Protein AF-0000000066666339 (afdb_homodimer)

Secondary structure (DSSP, 8-state):
--THHHHHHHHHHHHHHHHHHHHHHT----HHHHHHHHHHHHHHHHHHHHHT-HHHHHHHHHHHHHHHHHHHHH--S----HHHHHHHHHHHHHHHHHHHHHHHHHT-EESS-HHHHHHHHHHHHHHHHHHHHHH--HHHHHHHHHHHHHHHHTTEE--/--THHHHHHHHHHHHHHHHHHHHHHT-S--HHHHHHHHHHHHHHHHHHHHHT-HHHHHHHHHHHHHHHHHHHHH--S----HHHHHHHHHHHHHHHHHHHHHHHHHT-EESS-HHHHHHHHHHHHHHHHHHHHHH--HHHHHHHHHHHHHHHHTTEE--

Radius of gyration: 19.38 Å; Cα contacts (8 Å, |Δi|>4): 363; chains: 2; bounding box: 52×51×42 Å

Nearest PDB structures (foldseek):
  3eup-assembly1_B  TM=7.145E-01  e=1.707E+00  Cytophaga hutchinsonii ATCC 33406
  5xaz-assembly1_H  TM=3.880E-01  e=1.657E-01  Streptomyces fradiae
  3bru-assembly1_B  TM=3.811E-01  e=3.098E-01  Cereibacter sphaeroides 2.4.1
  7xy5-assembly1_A  TM=4.942E-01  e=1.285E+00  Vibrio cholerae
  2w53-assembly1_A  TM=4.527E-01  e=5.970E+00  Stenotrophomonas maltophilia

Organism: Nocardia brasiliensis (strain ATCC 700358 / HUJEG-1) (NCBI:txid1133849)

pLDDT: mean 88.47, std 13.97, range [28.5, 98.31]

Foldseek 3Di:
DDPVLVVLVVVLQVQLLVQLVVLLVPDPAAELVQLLSSLVSSVVSNVVSLVVCVVSLVVVVVVLVVQVCVVVVVDVDPDDDPVNVVVLVVQLVSQLVSSVSSCVSRVKAFQDDSSVLSSVVSVLVNVLSVVCSVPVDVVVSVVSSSVSSVVRSVRIGHD/DDPVVVVLVVVLQVQLLVQLVVLLVVDPAAELVQLLSSLVSSVVSNVVSLVVCVVVLVVVVVVLVVVVCVVVVVDVDPDDDPVNVVVLVVQLVSQLVSSVSSCVSRVKAFQDDSSVLSSVVSVLVNVLSVVCSVPVDVVVSVVSSSVSSVVRSVRIGHD

Structure (mmCIF, N/CA/C/O backbone):
data_AF-0000000066666339-model_v1
#
loop_
_entity.id
_entity.type
_entity.pdbx_description
1 polymer 'TetR family transcriptional regulator'
#
loop_
_atom_site.group_PDB
_atom_site.id
_atom_site.type_symbol
_atom_site.label_atom_id
_atom_site.label_alt_id
_atom_site.label_comp_id
_atom_site.label_asym_id
_atom_site.label_entity_id
_atom_site.label_seq_id
_atom_site.pdbx_PDB_ins_code
_atom_site.Cartn_x
_atom_site.Cartn_y
_atom_site.Cartn_z
_atom_site.occupancy
_atom_site.B_iso_or_equiv
_atom_site.auth_seq_id
_atom_site.auth_comp_id
_atom_site.auth_asym_id
_atom_site.auth_atom_id
_atom_site.pdbx_PDB_model_num
ATOM 1 N N . MET A 1 1 ? -13.93 13.5 20.344 1 29.12 1 MET A N 1
ATOM 2 C CA . MET A 1 1 ? -14.008 12.242 19.594 1 29.12 1 MET A CA 1
ATOM 3 C C . MET A 1 1 ? -14.891 12.391 18.359 1 29.12 1 MET A C 1
ATOM 5 O O . MET A 1 1 ? -16.109 12.523 18.484 1 29.12 1 MET A O 1
ATOM 9 N N . SER A 1 2 ? -14.516 13.062 17.234 1 35.06 2 SER A N 1
ATOM 10 C CA . SER A 1 2 ? -15.258 13.82 16.234 1 35.06 2 SER A CA 1
ATOM 11 C C . SER A 1 2 ? -16.281 12.945 15.531 1 35.06 2 SER A C 1
ATOM 13 O O . SER A 1 2 ? -15.953 11.875 15.016 1 35.06 2 SER A O 1
ATOM 15 N N . VAL A 1 3 ? -17.562 13.109 15.68 1 40.91 3 VAL A N 1
ATOM 16 C CA . VAL A 1 3 ? -18.875 12.586 15.297 1 40.91 3 VAL A CA 1
ATOM 17 C C . VAL A 1 3 ? -18.875 12.242 13.812 1 40.91 3 VAL A C 1
ATOM 19 O O . VAL A 1 3 ? -19.484 11.25 13.406 1 40.91 3 VAL A O 1
ATOM 22 N N . ARG A 1 4 ? -18.375 13.078 12.977 1 37.62 4 ARG A N 1
ATOM 23 C CA . ARG A 1 4 ? -18.562 13.039 11.523 1 37.62 4 ARG A CA 1
ATOM 24 C C . ARG A 1 4 ? -17.734 11.922 10.898 1 37.62 4 ARG A C 1
ATOM 26 O O . ARG A 1 4 ? -18.062 11.438 9.812 1 37.62 4 ARG A O 1
ATOM 33 N N . GLY A 1 5 ? -16.531 11.562 11.336 1 41.56 5 GLY A N 1
ATOM 34 C CA . GLY A 1 5 ? -15.727 10.406 10.961 1 41.56 5 GLY A CA 1
ATOM 35 C C . GLY A 1 5 ? -16.453 9.086 11.18 1 41.56 5 GLY A C 1
ATOM 36 O O . GLY A 1 5 ? -16.172 8.109 10.484 1 41.56 5 GLY A O 1
ATOM 37 N N . ASP A 1 6 ? -17.234 9.07 12.227 1 43.62 6 ASP A N 1
ATOM 38 C CA . ASP A 1 6 ? -17.984 7.918 12.695 1 43.62 6 ASP A CA 1
ATOM 39 C C . ASP A 1 6 ? -19.062 7.516 11.688 1 43.62 6 ASP A C 1
ATOM 41 O O . ASP A 1 6 ? -19.281 6.324 11.445 1 43.62 6 ASP A O 1
ATOM 45 N N . ILE A 1 7 ? -19.766 8.5 11.242 1 41.91 7 ILE A N 1
ATOM 46 C CA . ILE A 1 7 ? -20.922 8.219 10.391 1 41.91 7 ILE A CA 1
ATOM 47 C C . ILE A 1 7 ? -20.453 7.594 9.078 1 41.91 7 ILE A C 1
ATOM 49 O O . ILE A 1 7 ? -21.047 6.625 8.594 1 41.91 7 ILE A O 1
ATOM 53 N N . ALA A 1 8 ? -19.531 8.258 8.453 1 45.38 8 ALA A N 1
ATOM 54 C CA . ALA A 1 8 ? -19.047 7.742 7.172 1 45.38 8 ALA A CA 1
ATOM 55 C C . ALA A 1 8 ? -18.5 6.328 7.32 1 45.38 8 ALA A C 1
ATOM 57 O O . ALA A 1 8 ? -18.688 5.484 6.438 1 45.38 8 ALA A O 1
ATOM 58 N N . GLU A 1 9 ? -17.844 6.121 8.508 1 55.38 9 GLU A N 1
ATOM 59 C CA . GLU A 1 9 ? -17.375 4.77 8.812 1 55.38 9 GLU A CA 1
ATOM 60 C C . GLU A 1 9 ? -18.547 3.803 8.945 1 55.38 9 GLU A C 1
ATOM 62 O O . GLU A 1 9 ? -18.438 2.633 8.57 1 55.38 9 GLU A O 1
ATOM 67 N N . VAL A 1 10 ? -19.688 4.289 9.539 1 51.34 10 VAL A N 1
ATOM 68 C CA . VAL A 1 10 ? -20.875 3.488 9.773 1 51.34 10 VAL A CA 1
ATOM 69 C C . VAL A 1 10 ? -21.469 3.031 8.445 1 51.34 10 VAL A C 1
ATOM 71 O O . VAL A 1 10 ? -21.969 1.907 8.328 1 51.34 10 VAL A O 1
ATOM 74 N N . ARG A 1 11 ? -21.266 3.881 7.371 1 58.72 11 ARG A N 1
ATOM 75 C CA . ARG A 1 11 ? -21.938 3.539 6.125 1 58.72 11 ARG A CA 1
ATOM 76 C C . ARG A 1 11 ? -21.031 2.742 5.203 1 58.72 11 ARG A C 1
ATOM 78 O O . ARG A 1 11 ? -21.484 2.15 4.227 1 58.72 11 ARG A O 1
ATOM 85 N N . LEU A 1 12 ? -19.719 2.672 5.551 1 72.94 12 LEU A N 1
ATOM 86 C CA . LEU A 1 12 ? -18.812 1.972 4.652 1 72.94 12 LEU A CA 1
ATOM 87 C C . LEU A 1 12 ? -18.953 0.461 4.809 1 72.94 12 LEU A C 1
ATOM 89 O O . LEU A 1 12 ? -19.062 -0.26 3.814 1 72.94 12 LEU A O 1
ATOM 93 N N . ARG A 1 13 ? -19.312 0.168 6.031 1 82.5 13 ARG A N 1
ATOM 94 C CA . ARG A 1 13 ? -19.312 -1.267 6.297 1 82.5 13 ARG A CA 1
ATOM 95 C C . ARG A 1 13 ? -20.562 -1.929 5.727 1 82.5 13 ARG A C 1
ATOM 97 O O . ARG A 1 13 ? -20.469 -2.92 5.004 1 82.5 13 ARG A O 1
ATOM 104 N N . PRO A 1 14 ? -21.672 -1.295 5.918 1 87.06 14 PRO A N 1
ATOM 105 C CA . PRO A 1 14 ? -22.875 -1.949 5.387 1 87.06 14 PRO A CA 1
ATOM 106 C C . PRO A 1 14 ? -22.875 -2.037 3.863 1 87.06 14 PRO A C 1
ATOM 108 O O . PRO A 1 14 ? -23.281 -3.057 3.301 1 87.06 14 PRO A O 1
ATOM 111 N N . THR A 1 15 ? -22.453 -1.013 3.203 1 90.5 15 THR A N 1
ATOM 112 C CA . THR A 1 15 ? -22.438 -0.979 1.745 1 90.5 15 THR A CA 1
ATOM 113 C C . THR A 1 15 ? -21.484 -2.037 1.193 1 90.5 15 THR A C 1
ATOM 115 O O . THR A 1 15 ? -21.812 -2.738 0.235 1 90.5 15 THR A O 1
ATOM 118 N N . ILE A 1 16 ? -20.406 -2.209 1.812 1 93.62 16 ILE A N 1
ATOM 119 C CA . ILE A 1 16 ? -19.406 -3.174 1.366 1 93.62 16 ILE A CA 1
ATOM 120 C C . ILE A 1 16 ? -19.922 -4.594 1.603 1 93.62 16 ILE A C 1
ATOM 122 O O . ILE A 1 16 ? -19.812 -5.453 0.726 1 93.62 16 ILE A O 1
ATOM 126 N N . CYS A 1 17 ? -20.484 -4.828 2.748 1 94.19 17 CYS A N 1
ATOM 127 C CA . CYS A 1 17 ? -21.031 -6.145 3.074 1 94.19 17 CYS A CA 1
ATOM 128 C C . CYS A 1 17 ? -22.141 -6.527 2.113 1 94.19 17 CYS A C 1
ATOM 130 O O . CYS A 1 17 ? -22.203 -7.672 1.65 1 94.19 17 CYS A O 1
ATOM 132 N N . GLU A 1 18 ? -22.984 -5.562 1.864 1 95.62 18 GLU A N 1
ATOM 133 C CA . GLU A 1 18 ? -24.078 -5.816 0.932 1 95.62 18 GLU A CA 1
ATOM 134 C C . GLU A 1 18 ? -23.547 -6.18 -0.453 1 95.62 18 GLU A C 1
ATOM 136 O O . GLU A 1 18 ? -24.078 -7.07 -1.116 1 95.62 18 GLU A O 1
ATOM 141 N N . ALA A 1 19 ? -22.531 -5.461 -0.888 1 96.38 19 ALA A N 1
ATOM 142 C CA . ALA A 1 19 ? -21.938 -5.742 -2.191 1 96.38 19 ALA A CA 1
ATOM 143 C C . ALA A 1 19 ? -21.359 -7.156 -2.24 1 96.38 19 ALA A C 1
ATOM 145 O O . ALA A 1 19 ? -21.516 -7.859 -3.242 1 96.38 19 ALA A O 1
ATOM 146 N N . VAL A 1 20 ? -20.766 -7.547 -1.18 1 96.94 20 VAL A N 1
ATOM 147 C CA . VAL A 1 20 ? -20.172 -8.875 -1.109 1 96.94 20 VAL A CA 1
ATOM 148 C C . VAL A 1 20 ? -21.281 -9.938 -1.126 1 96.94 20 VAL A C 1
ATOM 150 O O . VAL A 1 20 ? -21.172 -10.93 -1.85 1 96.94 20 VAL A O 1
ATOM 153 N N . GLU A 1 21 ? -22.328 -9.719 -0.36 1 97.62 21 GLU A N 1
ATOM 154 C CA . GLU A 1 21 ? -23.438 -10.672 -0.289 1 97.62 21 GLU A CA 1
ATOM 155 C C . GLU A 1 21 ? -24.125 -10.82 -1.641 1 97.62 21 GLU A C 1
ATOM 157 O O . GLU A 1 21 ? -24.469 -11.93 -2.059 1 97.62 21 GLU A O 1
ATOM 162 N N . LYS A 1 22 ? -24.328 -9.703 -2.266 1 97.62 22 LYS A N 1
ATOM 163 C CA . LYS A 1 22 ? -24.938 -9.734 -3.592 1 97.62 22 LYS A CA 1
ATOM 164 C C . LYS A 1 22 ? -24.078 -10.508 -4.578 1 97.62 22 LYS A C 1
ATOM 166 O O . LYS A 1 22 ? -24.578 -11.312 -5.363 1 97.62 22 LYS A O 1
ATOM 171 N N . ALA A 1 23 ? -22.75 -10.219 -4.566 1 97.56 23 ALA A N 1
ATOM 172 C CA . ALA A 1 23 ? -21.828 -10.945 -5.438 1 97.56 23 ALA A CA 1
ATOM 173 C C . ALA A 1 23 ? -21.828 -12.438 -5.109 1 97.56 23 ALA A C 1
ATOM 175 O O . ALA A 1 23 ? -21.812 -13.281 -6.008 1 97.56 23 ALA A O 1
ATOM 176 N N . ALA A 1 24 ? -21.844 -12.711 -3.865 1 97.44 24 ALA A N 1
ATOM 177 C CA . ALA A 1 24 ? -21.828 -14.102 -3.424 1 97.44 24 ALA A CA 1
ATOM 178 C C . ALA A 1 24 ? -23.047 -14.859 -3.941 1 97.44 24 ALA A C 1
ATOM 180 O O . ALA A 1 24 ? -22.953 -16.016 -4.34 1 97.44 24 ALA A O 1
ATOM 181 N N . ALA A 1 25 ? -24.156 -14.219 -3.898 1 97 25 ALA A N 1
ATOM 182 C CA . ALA A 1 25 ? -25.422 -14.828 -4.312 1 97 25 ALA A CA 1
ATOM 183 C C . ALA A 1 25 ? -25.391 -15.188 -5.797 1 97 25 ALA A C 1
ATOM 185 O O . ALA A 1 25 ? -26.125 -16.062 -6.242 1 97 25 ALA A O 1
ATOM 186 N N . SER A 1 26 ? -24.531 -14.492 -6.484 1 96.12 26 SER A N 1
ATOM 187 C CA . SER A 1 26 ? -24.516 -14.688 -7.93 1 96.12 26 SER A CA 1
ATOM 188 C C . SER A 1 26 ? -23.406 -15.664 -8.336 1 96.12 26 SER A C 1
ATOM 190 O O . SER A 1 26 ? -23.281 -16.016 -9.508 1 96.12 26 SER A O 1
ATOM 192 N N . LEU A 1 27 ? -22.672 -16.141 -7.398 1 95.75 27 LEU A N 1
ATOM 193 C CA . LEU A 1 27 ? -21.547 -17 -7.715 1 95.75 27 LEU A CA 1
ATOM 194 C C . LEU A 1 27 ? -22.016 -18.422 -8 1 95.75 27 LEU A C 1
ATOM 196 O O . LEU A 1 27 ? -22.906 -18.938 -7.332 1 95.75 27 LEU A O 1
ATOM 200 N N . ASP A 1 28 ? -21.422 -19.016 -8.953 1 95.69 28 ASP A N 1
ATOM 201 C CA . ASP A 1 28 ? -21.703 -20.422 -9.281 1 95.69 28 ASP A CA 1
ATOM 202 C C . ASP A 1 28 ? -20.5 -21.297 -8.984 1 95.69 28 ASP A C 1
ATOM 204 O O . ASP A 1 28 ? -20.422 -22.438 -9.469 1 95.69 28 ASP A O 1
ATOM 208 N N . HIS A 1 29 ? -19.453 -20.75 -8.438 1 95.62 29 HIS A N 1
ATOM 209 C CA . HIS A 1 29 ? -18.25 -21.469 -8.07 1 95.62 29 HIS A CA 1
ATOM 210 C C . HIS A 1 29 ? -17.75 -21.031 -6.695 1 95.62 29 HIS A C 1
ATOM 212 O O . HIS A 1 29 ? -18.234 -20.047 -6.141 1 95.62 29 HIS A O 1
ATOM 218 N N . SER A 1 30 ? -16.859 -21.844 -6.164 1 96.06 30 SER A N 1
ATOM 219 C CA . SER A 1 30 ? -16.266 -21.562 -4.867 1 96.06 30 SER A CA 1
ATOM 220 C C . SER A 1 30 ? -14.742 -21.484 -4.977 1 96.06 30 SER A C 1
ATOM 222 O O . SER A 1 30 ? -14.195 -21.391 -6.078 1 96.06 30 SER A O 1
ATOM 224 N N . GLY A 1 31 ? -14.125 -21.297 -3.791 1 97.44 31 GLY A N 1
ATOM 225 C CA . GLY A 1 31 ? -12.672 -21.328 -3.75 1 97.44 31 GLY A CA 1
ATOM 226 C C . GLY A 1 31 ? -12.031 -19.984 -4.035 1 97.44 31 GLY A C 1
ATOM 227 O O . GLY A 1 31 ? -12.633 -18.938 -3.793 1 97.44 31 GLY A O 1
ATOM 228 N N . VAL A 1 32 ? -10.859 -20.047 -4.516 1 97.25 32 VAL A N 1
ATOM 229 C CA . VAL A 1 32 ? -10.047 -18.844 -4.691 1 97.25 32 VAL A CA 1
ATOM 230 C C . VAL A 1 32 ? -10.633 -17.969 -5.801 1 97.25 32 VAL A C 1
ATOM 232 O O . VAL A 1 32 ? -10.594 -16.75 -5.723 1 97.25 32 VAL A O 1
ATOM 235 N N . ARG A 1 33 ? -11.141 -18.609 -6.82 1 96.69 33 ARG A N 1
ATOM 236 C CA . ARG A 1 33 ? -11.781 -17.828 -7.883 1 96.69 33 ARG A CA 1
ATOM 237 C C . ARG A 1 33 ? -12.953 -17.016 -7.34 1 96.69 33 ARG A C 1
ATOM 239 O O . ARG A 1 33 ? -13.102 -15.836 -7.672 1 96.69 33 ARG A O 1
ATOM 246 N N . ALA A 1 34 ? -13.758 -17.609 -6.535 1 97.94 34 ALA A N 1
ATOM 247 C CA . ALA A 1 34 ? -14.867 -16.906 -5.895 1 97.94 34 ALA A CA 1
ATOM 248 C C . ALA A 1 34 ? -14.359 -15.82 -4.953 1 97.94 34 ALA A C 1
ATOM 250 O O . ALA A 1 34 ? -14.938 -14.734 -4.887 1 97.94 34 ALA A O 1
ATOM 251 N N . LEU A 1 35 ? -13.32 -16.141 -4.25 1 98.06 35 LEU A N 1
ATOM 252 C CA . LEU A 1 35 ? -12.727 -15.172 -3.338 1 98.06 35 LEU A CA 1
ATOM 253 C C . LEU A 1 35 ? -12.328 -13.898 -4.078 1 98.06 35 LEU A C 1
ATOM 255 O O . LEU A 1 35 ? -12.609 -12.797 -3.607 1 98.06 35 LEU A O 1
ATOM 259 N N . ARG A 1 36 ? -11.734 -14.031 -5.238 1 97.25 36 ARG A N 1
ATOM 260 C CA . ARG A 1 36 ? -11.32 -12.883 -6.043 1 97.25 36 ARG A CA 1
ATOM 261 C C . ARG A 1 36 ? -12.508 -12.016 -6.418 1 97.25 36 ARG A C 1
ATOM 263 O O . ARG A 1 36 ? -12.43 -10.789 -6.359 1 97.25 36 ARG A O 1
ATOM 270 N N . VAL A 1 37 ? -13.539 -12.664 -6.785 1 97.69 37 VAL A N 1
ATOM 271 C CA . VAL A 1 37 ? -14.75 -11.953 -7.184 1 97.69 37 VAL A CA 1
ATOM 272 C C . VAL A 1 37 ? -15.305 -11.172 -5.996 1 97.69 37 VAL A C 1
ATOM 274 O O . VAL A 1 37 ? -15.672 -10 -6.129 1 97.69 37 VAL A O 1
ATOM 277 N N . LEU A 1 38 ? -15.312 -11.773 -4.863 1 98.31 38 LEU A N 1
ATOM 278 C CA . LEU A 1 38 ? -15.867 -11.148 -3.67 1 98.31 38 LEU A CA 1
ATOM 279 C C . LEU A 1 38 ? -14.984 -10 -3.199 1 98.31 38 LEU A C 1
ATOM 281 O O . LEU A 1 38 ? -15.484 -8.938 -2.816 1 98.31 38 LEU A O 1
ATOM 285 N N . LEU A 1 39 ? -13.703 -10.211 -3.213 1 98.12 39 LEU A N 1
ATOM 286 C CA . LEU A 1 39 ? -12.773 -9.133 -2.875 1 98.12 39 LEU A CA 1
ATOM 287 C C . LEU A 1 39 ? -12.969 -7.941 -3.805 1 98.12 39 LEU A C 1
ATOM 289 O O . LEU A 1 39 ? -13.023 -6.797 -3.348 1 98.12 39 LEU A O 1
ATOM 293 N N . HIS A 1 40 ? -13.117 -8.203 -5.066 1 96.88 40 HIS A N 1
ATOM 294 C CA . HIS A 1 40 ? -13.328 -7.148 -6.055 1 96.88 40 HIS A CA 1
ATOM 295 C C . HIS A 1 40 ? -14.633 -6.406 -5.793 1 96.88 40 HIS A C 1
ATOM 297 O O . HIS A 1 40 ? -14.688 -5.18 -5.902 1 96.88 40 HIS A O 1
ATOM 303 N N . ALA A 1 41 ? -15.625 -7.129 -5.453 1 97.25 41 ALA A N 1
ATOM 304 C CA . ALA A 1 41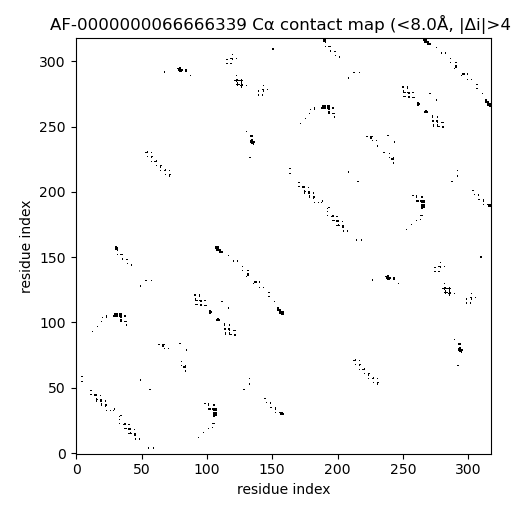 ? -16.922 -6.52 -5.16 1 97.25 41 ALA A CA 1
ATOM 305 C C . ALA A 1 41 ? -16.812 -5.547 -3.986 1 97.25 41 ALA A C 1
ATOM 307 O O . ALA A 1 41 ? -17.344 -4.441 -4.039 1 97.25 41 ALA A O 1
ATOM 308 N N . GLY A 1 42 ? -16.125 -5.996 -2.932 1 96.75 42 GLY A N 1
ATOM 309 C CA . GLY A 1 42 ? -15.945 -5.133 -1.777 1 96.75 42 GLY A CA 1
ATOM 310 C C . GLY A 1 42 ? -15.148 -3.879 -2.092 1 96.75 42 GLY A C 1
ATOM 311 O O . GLY A 1 42 ? -15.555 -2.771 -1.737 1 96.75 42 GLY A O 1
ATOM 312 N N . VAL A 1 43 ? -14.047 -4.035 -2.777 1 94.88 43 VAL A N 1
ATOM 313 C CA . VAL A 1 43 ? -13.172 -2.918 -3.127 1 94.88 43 VAL A CA 1
ATOM 314 C C . VAL A 1 43 ? -13.906 -1.959 -4.059 1 94.88 43 VAL A C 1
ATOM 316 O O . VAL A 1 43 ? -13.789 -0.739 -3.926 1 94.88 43 VAL A O 1
ATOM 319 N N . SER A 1 44 ? -14.719 -2.477 -4.969 1 94.12 44 SER A N 1
ATOM 320 C CA . SER A 1 44 ? -15.484 -1.677 -5.918 1 94.12 44 SER A CA 1
ATOM 321 C C . SER A 1 44 ? -16.578 -0.877 -5.215 1 94.12 44 SER A C 1
ATOM 323 O O . SER A 1 44 ? -16.938 0.219 -5.656 1 94.12 44 SER A O 1
ATOM 325 N N . ALA A 1 45 ? -17.078 -1.426 -4.211 1 94.69 45 ALA A N 1
ATOM 326 C CA . ALA A 1 45 ? -18.094 -0.719 -3.426 1 94.69 45 ALA A CA 1
ATOM 327 C C . ALA A 1 45 ? -17.453 0.334 -2.525 1 94.69 45 ALA A C 1
ATOM 329 O O . ALA A 1 45 ? -18.062 1.365 -2.234 1 94.69 45 ALA A O 1
ATOM 330 N N . TYR A 1 46 ? -16.234 0.091 -2.113 1 93.06 46 TYR A N 1
ATOM 331 C CA . TYR A 1 46 ? -15.5 0.941 -1.177 1 93.06 46 TYR A CA 1
ATOM 332 C C . TYR A 1 46 ? -15.047 2.23 -1.851 1 93.06 46 TYR A C 1
ATOM 334 O O . TYR A 1 46 ? -15.156 3.312 -1.271 1 93.06 46 TYR A O 1
ATOM 342 N N . TRP A 1 47 ? -14.664 2.174 -3.078 1 91.62 47 TRP A N 1
ATOM 343 C CA . TRP A 1 47 ? -13.945 3.279 -3.699 1 91.62 47 TRP A CA 1
ATOM 344 C C . TRP A 1 47 ? -14.883 4.461 -3.957 1 91.62 47 TRP A C 1
ATOM 346 O O . TRP A 1 47 ? -14.523 5.609 -3.695 1 91.62 47 TRP A O 1
ATOM 356 N N . PRO A 1 48 ? -16.125 4.227 -4.434 1 91.62 48 PRO A N 1
ATOM 357 C CA . PRO A 1 48 ? -17.031 5.371 -4.605 1 91.62 48 PRO A CA 1
ATOM 358 C C . PRO A 1 48 ? -17.297 6.113 -3.301 1 91.62 48 PRO A C 1
ATOM 360 O O . PRO A 1 48 ? -17.516 7.328 -3.311 1 91.62 48 PRO A O 1
ATOM 363 N N . LEU A 1 49 ? -17.203 5.383 -2.242 1 90.06 49 LEU A N 1
ATOM 364 C CA . LEU A 1 49 ? -17.422 6.008 -0.941 1 90.06 49 LEU A CA 1
ATOM 365 C C . LEU A 1 49 ? -16.266 6.926 -0.576 1 90.06 49 LEU A C 1
ATOM 367 O O . LEU A 1 49 ? -16.469 7.996 -0.003 1 90.06 49 LEU A O 1
ATOM 371 N N . VAL A 1 50 ? -15.094 6.516 -0.895 1 88.94 50 VAL A N 1
ATOM 372 C CA . VAL A 1 50 ? -13.906 7.328 -0.663 1 88.94 50 VAL A CA 1
ATOM 373 C C . VAL A 1 50 ? -13.953 8.57 -1.555 1 88.94 50 VAL A C 1
ATOM 375 O O . VAL A 1 50 ? -13.711 9.688 -1.088 1 88.94 50 VAL A O 1
ATOM 378 N N . LYS A 1 51 ? -14.328 8.391 -2.799 1 89.06 51 LYS A N 1
ATOM 379 C CA . LYS A 1 51 ? -14.328 9.469 -3.783 1 89.06 51 LYS A CA 1
ATOM 380 C C . LYS A 1 51 ? -15.406 10.5 -3.475 1 89.06 51 LYS A C 1
ATOM 382 O O . LYS A 1 51 ? -15.266 11.672 -3.807 1 89.06 51 LYS A O 1
ATOM 387 N N . ALA A 1 52 ? -16.406 10.062 -2.768 1 88.56 52 ALA A N 1
ATOM 388 C CA . ALA A 1 52 ? -17.562 10.922 -2.504 1 88.56 52 ALA A CA 1
ATOM 389 C C . ALA A 1 52 ? -17.266 11.906 -1.376 1 88.56 52 ALA A C 1
ATOM 391 O O . ALA A 1 52 ? -17.984 12.891 -1.195 1 88.56 52 ALA A O 1
ATOM 392 N N . ALA A 1 53 ? -16.188 11.664 -0.624 1 88.62 53 ALA A N 1
ATOM 393 C CA . ALA A 1 53 ? -15.898 12.531 0.52 1 88.62 53 ALA A CA 1
ATOM 394 C C . ALA A 1 53 ? -14.406 12.805 0.646 1 88.62 53 ALA A C 1
ATOM 396 O O . ALA A 1 53 ? -13.805 12.523 1.684 1 88.62 53 ALA A O 1
ATOM 397 N N . PRO A 1 54 ? -13.883 13.453 -0.381 1 89.44 54 PRO A N 1
ATOM 398 C CA . PRO A 1 54 ? -12.438 13.703 -0.352 1 89.44 54 PRO A CA 1
ATOM 399 C C . PRO A 1 54 ? -12.016 14.602 0.809 1 89.44 54 PRO A C 1
ATOM 401 O O . PRO A 1 54 ? -10.977 14.375 1.432 1 89.44 54 PRO A O 1
ATOM 404 N N . CYS A 1 55 ? -12.82 15.578 1.188 1 88.31 55 CYS A N 1
ATOM 405 C CA . CYS A 1 55 ? -12.484 16.484 2.275 1 88.31 55 CYS A CA 1
ATOM 406 C C . CYS A 1 55 ? -12.422 15.75 3.607 1 88.31 55 CYS A C 1
ATOM 408 O O . CYS A 1 55 ? -11.562 16.047 4.441 1 88.31 55 CYS A O 1
ATOM 410 N N . LYS A 1 56 ? -13.32 14.859 3.729 1 89.69 56 LYS A N 1
ATOM 411 C CA . LYS A 1 56 ? -13.312 14.039 4.938 1 89.69 56 LYS A CA 1
ATOM 412 C C . LYS A 1 56 ? -12.023 13.227 5.039 1 89.69 56 LYS A C 1
ATOM 414 O O . LYS A 1 56 ? -11.445 13.102 6.121 1 89.69 56 LYS A O 1
ATOM 419 N N . GLN A 1 57 ? -11.617 12.688 3.914 1 92.19 57 GLN A N 1
ATOM 420 C CA . GLN A 1 57 ? -10.383 11.914 3.898 1 92.19 57 GLN A CA 1
ATOM 421 C C . GLN A 1 57 ? -9.18 12.789 4.242 1 92.19 57 GLN A C 1
ATOM 423 O O . GLN A 1 57 ? -8.328 12.398 5.043 1 92.19 57 GLN A O 1
ATOM 428 N N . VAL A 1 58 ? -9.133 13.945 3.701 1 92.69 58 VAL A N 1
ATOM 429 C CA . VAL A 1 58 ? -8.031 14.867 3.963 1 92.69 58 VAL A CA 1
ATOM 430 C C . VAL A 1 58 ? -7.98 15.203 5.453 1 92.69 58 VAL A C 1
ATOM 432 O O . VAL A 1 58 ? -6.91 15.195 6.059 1 92.69 58 VAL A O 1
ATOM 435 N N . ARG A 1 59 ? -9.133 15.453 6.02 1 92.31 59 ARG A N 1
ATOM 436 C CA . ARG A 1 59 ? -9.203 15.781 7.438 1 92.31 59 ARG A CA 1
ATOM 437 C C . ARG A 1 59 ? -8.719 14.609 8.297 1 92.31 59 ARG A C 1
ATOM 439 O O . ARG A 1 59 ? -8.062 14.812 9.32 1 92.31 59 ARG A O 1
ATOM 446 N N . ALA A 1 60 ? -9.016 13.438 7.84 1 91.56 60 ALA A N 1
ATOM 447 C CA . ALA A 1 60 ? -8.57 12.25 8.562 1 91.56 60 ALA A CA 1
ATOM 448 C C . ALA A 1 60 ? -7.051 12.125 8.539 1 91.56 60 ALA A C 1
ATOM 450 O O . ALA A 1 60 ? -6.426 11.836 9.562 1 91.56 60 ALA A O 1
ATOM 451 N N . TYR A 1 61 ? -6.473 12.375 7.383 1 93.38 61 TYR A N 1
ATOM 452 C CA . TYR A 1 61 ? -5.016 12.344 7.285 1 93.38 61 TYR A CA 1
ATOM 453 C C . TYR A 1 61 ? -4.395 13.477 8.094 1 93.38 61 TYR A C 1
ATOM 455 O O . TYR A 1 61 ? -3.35 13.305 8.727 1 93.38 61 TYR A O 1
ATOM 463 N N . GLU A 1 62 ? -5.039 14.602 8.055 1 93.56 62 GLU A N 1
ATOM 464 C CA . GLU A 1 62 ? -4.547 15.75 8.812 1 93.56 62 GLU A CA 1
ATOM 465 C C . GLU A 1 62 ? -4.512 15.445 10.312 1 93.56 62 GLU A C 1
ATOM 467 O O . GLU A 1 62 ? -3.51 15.711 10.977 1 93.56 62 GLU A O 1
ATOM 472 N N . ALA A 1 63 ? -5.594 14.898 10.766 1 91.62 63 ALA A N 1
ATOM 473 C CA . ALA A 1 63 ? -5.66 14.531 12.18 1 91.62 63 ALA A CA 1
ATOM 474 C C . ALA A 1 63 ? -4.582 13.508 12.531 1 91.62 63 ALA A C 1
ATOM 476 O O . ALA A 1 63 ? -3.93 13.617 13.57 1 91.62 63 ALA A O 1
ATOM 477 N N . THR A 1 64 ? -4.391 12.531 11.664 1 90.31 64 THR A N 1
ATOM 478 C CA . THR A 1 64 ? -3.379 11.5 11.883 1 90.31 64 THR A CA 1
ATOM 479 C C . THR A 1 64 ? -1.981 12.109 11.914 1 90.31 64 THR A C 1
ATOM 481 O O . THR A 1 64 ? -1.214 11.867 12.844 1 90.31 64 THR A O 1
ATOM 484 N N . VAL A 1 65 ? -1.678 12.945 10.977 1 93.06 65 VAL A N 1
ATOM 485 C CA . VAL A 1 65 ? -0.346 13.531 10.852 1 93.06 65 VAL A CA 1
ATOM 486 C C . VAL A 1 65 ? -0.09 14.484 12.016 1 93.06 65 VAL A C 1
ATOM 488 O O . VAL A 1 65 ? 1.033 14.57 12.523 1 93.06 65 VAL A O 1
ATOM 491 N N . GLN A 1 66 ? -1.112 15.219 12.422 1 91.81 66 GLN A N 1
ATOM 492 C CA . GLN A 1 66 ? -0.972 16.094 13.586 1 91.81 66 GLN A CA 1
ATOM 493 C C . GLN A 1 66 ? -0.609 15.289 14.836 1 91.81 66 GLN A C 1
ATOM 495 O O . GLN A 1 66 ? 0.257 15.703 15.609 1 91.81 66 GLN A O 1
ATOM 500 N N . THR A 1 67 ? -1.301 14.227 15.008 1 89.19 67 THR A N 1
ATOM 501 C CA . THR A 1 67 ? -1.005 13.352 16.125 1 89.19 67 THR A CA 1
ATOM 502 C C . THR A 1 67 ? 0.431 12.836 16.062 1 89.19 67 THR A C 1
ATOM 504 O O . THR A 1 67 ? 1.145 12.828 17.062 1 89.19 67 THR A O 1
ATOM 507 N N . LEU A 1 68 ? 0.897 12.484 14.898 1 88.94 68 LEU A N 1
ATOM 508 C CA . LEU A 1 68 ? 2.252 11.984 14.695 1 88.94 68 LEU A CA 1
ATOM 509 C C . LEU A 1 68 ? 3.283 13.07 14.969 1 88.94 68 LEU A C 1
ATOM 511 O O . LEU A 1 68 ? 4.324 12.805 15.57 1 88.94 68 LEU A O 1
ATOM 515 N N . ARG A 1 69 ? 2.938 14.234 14.477 1 89.44 69 ARG A N 1
ATOM 516 C CA . ARG A 1 69 ? 3.848 15.359 14.672 1 89.44 69 ARG A CA 1
ATOM 517 C C . ARG A 1 69 ? 4.047 15.648 16.156 1 89.44 69 ARG A C 1
ATOM 519 O O . ARG A 1 69 ? 5.176 15.852 16.609 1 89.44 69 ARG A O 1
ATOM 526 N N . GLU A 1 70 ? 3.045 15.703 16.844 1 87.38 70 GLU A N 1
ATOM 527 C CA . GLU A 1 70 ? 3.111 15.969 18.281 1 87.38 70 GLU A CA 1
ATOM 528 C C . GLU A 1 70 ? 3.932 14.906 19 1 87.38 70 GLU A C 1
ATOM 530 O O . GLU A 1 70 ? 4.68 15.211 19.938 1 87.38 70 GLU A O 1
ATOM 535 N N . ARG A 1 71 ? 3.842 13.773 18.594 1 84.12 71 ARG A N 1
ATOM 536 C CA . ARG A 1 71 ? 4.535 12.664 19.234 1 84.12 71 ARG A CA 1
ATOM 537 C C . ARG A 1 71 ? 6.023 12.68 18.891 1 84.12 71 ARG A C 1
ATOM 539 O O . ARG A 1 71 ? 6.871 12.578 19.781 1 84.12 71 ARG A O 1
ATOM 546 N N . TRP A 1 72 ? 6.316 12.805 17.672 1 85.75 72 TRP A N 1
ATOM 547 C CA . TRP A 1 72 ? 7.695 12.664 17.219 1 85.75 72 TRP A CA 1
ATOM 548 C C . TRP A 1 72 ? 8.5 13.93 17.5 1 85.75 72 TRP A C 1
ATOM 550 O O . TRP A 1 72 ? 9.734 13.898 17.5 1 85.75 72 TRP A O 1
ATOM 560 N N . ASP A 1 73 ? 7.828 15 17.656 1 80.69 73 ASP A N 1
ATOM 561 C CA . ASP A 1 73 ? 8.508 16.219 18.094 1 80.69 73 ASP A CA 1
ATOM 562 C C . ASP A 1 73 ? 8.992 16.078 19.547 1 80.69 73 ASP A C 1
ATOM 564 O O . ASP A 1 73 ? 9.984 16.703 19.922 1 80.69 73 ASP A O 1
ATOM 568 N N . THR A 1 74 ? 8.305 15.359 20.281 1 75.12 74 THR A N 1
ATOM 569 C CA . THR A 1 74 ? 8.586 15.297 21.719 1 75.12 74 THR A CA 1
ATOM 570 C C . THR A 1 74 ? 9.383 14.039 22.062 1 75.12 74 THR A C 1
ATOM 572 O O . THR A 1 74 ? 9.891 13.906 23.172 1 75.12 74 THR A O 1
ATOM 575 N N . GLN A 1 75 ? 9.328 13.117 21.188 1 69.81 75 GLN A N 1
ATOM 576 C CA . GLN A 1 75 ? 9.977 11.859 21.531 1 69.81 75 GLN A CA 1
ATOM 577 C C . GLN A 1 75 ? 10.898 11.391 20.406 1 69.81 75 GLN A C 1
ATOM 579 O O . GLN A 1 75 ? 10.609 11.609 19.234 1 69.81 75 GLN A O 1
ATOM 584 N N . THR A 1 76 ? 12.023 10.977 20.828 1 65.75 76 THR A N 1
ATOM 585 C CA . THR A 1 76 ? 12.977 10.492 19.828 1 65.75 76 THR A CA 1
ATOM 586 C C . THR A 1 76 ? 1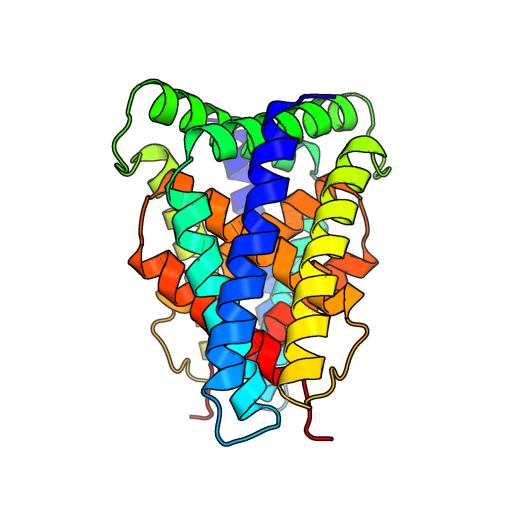2.898 8.969 19.703 1 65.75 76 THR A C 1
ATOM 588 O O . THR A 1 76 ? 13.234 8.406 18.656 1 65.75 76 THR A O 1
ATOM 591 N N . ASP A 1 77 ? 12.203 8.445 20.672 1 75.88 77 ASP A N 1
ATOM 592 C CA . ASP A 1 77 ? 12.18 6.984 20.672 1 75.88 77 ASP A CA 1
ATOM 593 C C . ASP A 1 77 ? 10.992 6.457 19.859 1 75.88 77 ASP A C 1
ATOM 595 O O . ASP A 1 77 ? 9.977 7.137 19.734 1 75.88 77 ASP A O 1
ATOM 599 N N . CYS A 1 78 ? 11.266 5.391 19.188 1 75.12 78 CYS A N 1
ATOM 600 C CA . CYS A 1 78 ? 10.203 4.734 18.438 1 75.12 78 CYS A CA 1
ATOM 601 C C . CYS A 1 78 ? 9.203 4.062 19.375 1 75.12 78 CYS A C 1
ATOM 603 O O . CYS A 1 78 ? 9.297 2.863 19.641 1 75.12 78 CYS A O 1
ATOM 605 N N . LEU A 1 79 ? 8.398 4.914 20 1 77.19 79 LEU A N 1
ATOM 606 C CA . LEU A 1 79 ? 7.324 4.426 20.859 1 77.19 79 LEU A CA 1
ATOM 607 C C . LEU A 1 79 ? 5.969 4.582 20.172 1 77.19 79 LEU A C 1
ATOM 609 O O . LEU A 1 79 ? 5.734 5.57 19.469 1 77.19 79 LEU A O 1
ATOM 613 N N . ALA A 1 80 ? 5.227 3.566 20.328 1 74.31 80 ALA A N 1
ATOM 614 C CA . ALA A 1 80 ? 3.887 3.588 19.75 1 74.31 80 ALA A CA 1
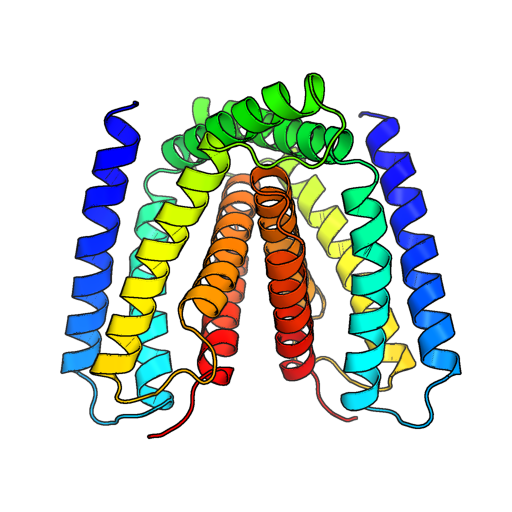ATOM 615 C C . ALA A 1 80 ? 3.021 4.656 20.406 1 74.31 80 ALA A C 1
ATOM 617 O O . ALA A 1 80 ? 3.068 4.84 21.625 1 74.31 80 ALA A O 1
ATOM 618 N N . ASP A 1 81 ? 2.299 5.469 19.609 1 76.44 81 ASP A N 1
ATOM 619 C CA . ASP A 1 81 ? 1.256 6.348 20.125 1 76.44 81 ASP A CA 1
ATOM 620 C C . ASP A 1 81 ? -0.074 5.605 20.25 1 76.44 81 ASP A C 1
ATOM 622 O O . ASP A 1 81 ? -0.599 5.094 19.266 1 76.44 81 ASP A O 1
ATOM 626 N N . PRO A 1 82 ? -0.571 5.527 21.391 1 80.56 82 PRO A N 1
ATOM 627 C CA . PRO A 1 82 ? -1.793 4.742 21.594 1 80.56 82 PRO A CA 1
ATOM 628 C C . PRO A 1 82 ? -2.951 5.23 20.719 1 80.56 82 PRO A C 1
ATOM 630 O O . PRO A 1 82 ? -3.734 4.422 20.219 1 80.56 82 PRO A O 1
ATOM 633 N N . ALA A 1 83 ? -3.059 6.48 20.5 1 80.44 83 ALA A N 1
ATOM 634 C CA . ALA A 1 83 ? -4.168 7.016 19.719 1 80.44 83 ALA A CA 1
ATOM 635 C C . ALA A 1 83 ? -4.027 6.656 18.234 1 80.44 83 ALA A C 1
ATOM 637 O O . ALA A 1 83 ? -4.98 6.188 17.609 1 80.44 83 ALA A O 1
ATOM 638 N N . ALA A 1 84 ? -2.855 6.879 17.766 1 78.31 84 ALA A N 1
ATOM 639 C CA . ALA A 1 84 ? -2.611 6.555 16.375 1 78.31 84 ALA A CA 1
ATOM 640 C C . ALA A 1 84 ? -2.697 5.047 16.141 1 78.31 84 ALA A C 1
ATOM 642 O O . ALA A 1 84 ? -3.24 4.605 15.117 1 78.31 84 ALA A O 1
ATOM 643 N N . THR A 1 85 ? -2.229 4.328 17.125 1 83.88 85 THR A N 1
ATOM 644 C CA . THR A 1 85 ? -2.283 2.871 17.047 1 83.88 85 THR A CA 1
ATOM 645 C C . THR A 1 85 ? -3.73 2.385 17.047 1 83.88 85 THR A C 1
ATOM 647 O O . THR A 1 85 ? -4.078 1.47 16.297 1 83.88 85 THR A O 1
ATOM 650 N N . ALA A 1 86 ? -4.484 3.021 17.797 1 86.44 86 ALA A N 1
ATOM 651 C CA . ALA A 1 86 ? -5.887 2.627 17.906 1 86.44 86 ALA A CA 1
ATOM 652 C C . ALA A 1 86 ? -6.621 2.836 16.594 1 86.44 86 ALA A C 1
ATOM 654 O O . ALA A 1 86 ? -7.465 2.023 16.203 1 86.44 86 ALA A O 1
ATOM 655 N N . VAL A 1 87 ? -6.289 3.873 15.875 1 85.56 87 VAL A N 1
ATOM 656 C CA . VAL A 1 87 ? -6.918 4.168 14.594 1 85.56 87 VAL A CA 1
ATOM 657 C C . VAL A 1 87 ? -6.621 3.045 13.602 1 85.56 87 VAL A C 1
ATOM 659 O O . VAL A 1 87 ? -7.535 2.506 12.977 1 85.56 87 VAL A O 1
ATOM 662 N N . TYR A 1 88 ? -5.418 2.602 13.586 1 89.25 88 TYR A N 1
ATOM 663 C CA . TYR A 1 88 ? -5.031 1.556 12.648 1 89.25 88 TYR A CA 1
ATOM 664 C C . TYR A 1 88 ? -5.574 0.201 13.078 1 89.25 88 TYR A C 1
ATOM 666 O O . TYR A 1 88 ? -5.941 -0.627 12.242 1 89.25 88 TYR A O 1
ATOM 674 N N . ARG A 1 89 ? -5.641 0.016 14.367 1 89.56 89 ARG A N 1
ATOM 675 C CA . ARG A 1 89 ? -6.203 -1.232 14.875 1 89.56 89 ARG A CA 1
ATOM 676 C C . ARG A 1 89 ? -7.676 -1.361 14.492 1 89.56 89 ARG A C 1
ATOM 678 O O . ARG A 1 89 ? -8.141 -2.453 14.164 1 89.56 89 ARG A O 1
ATOM 685 N N . GLU A 1 90 ? -8.328 -0.282 14.586 1 91.62 90 GLU A N 1
ATOM 686 C CA . GLU A 1 90 ? -9.734 -0.294 14.18 1 91.62 90 GLU A CA 1
ATOM 687 C C . GLU A 1 90 ? -9.875 -0.586 12.688 1 91.62 90 GLU A C 1
ATOM 689 O O . GLU A 1 90 ? -10.727 -1.38 12.281 1 91.62 90 GLU A O 1
ATOM 694 N N . MET A 1 91 ? -9.07 0.036 11.898 1 93.25 91 MET A N 1
ATOM 695 C CA . MET A 1 91 ? -9.086 -0.231 10.461 1 93.25 91 MET A CA 1
ATOM 696 C C . MET A 1 91 ? -8.742 -1.689 10.172 1 93.25 91 MET A C 1
ATOM 698 O O . MET A 1 91 ? -9.391 -2.33 9.344 1 93.25 91 MET A O 1
ATOM 702 N N . ASP A 1 92 ? -7.781 -2.193 10.93 1 93.88 92 ASP A N 1
ATOM 703 C CA . ASP A 1 92 ? -7.398 -3.592 10.766 1 93.88 92 ASP A CA 1
ATOM 704 C C . ASP A 1 92 ? -8.57 -4.523 11.078 1 93.88 92 ASP A C 1
ATOM 706 O O . ASP A 1 92 ? -8.812 -5.484 10.344 1 93.88 92 ASP A O 1
ATOM 710 N N . THR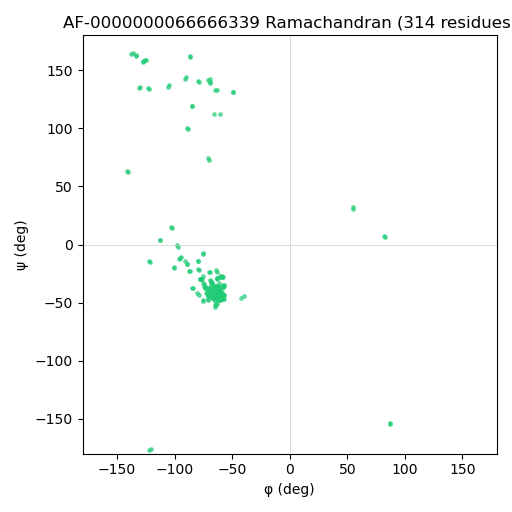 A 1 93 ? -9.18 -4.199 12.148 1 94.81 93 THR A N 1
ATOM 711 C CA . THR A 1 93 ? -10.305 -5.027 12.578 1 94.81 93 THR A CA 1
ATOM 712 C C . THR A 1 93 ? -11.406 -5.031 11.523 1 94.81 93 THR A C 1
ATOM 714 O O . THR A 1 93 ? -11.961 -6.086 11.203 1 94.81 93 THR A O 1
ATOM 717 N N . GLU A 1 94 ? -11.711 -3.889 10.961 1 94.06 94 GLU A N 1
ATOM 718 C CA . GLU A 1 94 ? -12.742 -3.777 9.945 1 94.06 94 GLU A CA 1
ATOM 719 C C . GLU A 1 94 ? -12.352 -4.531 8.672 1 94.06 94 GLU A C 1
ATOM 721 O O . GLU A 1 94 ? -13.172 -5.25 8.094 1 94.06 94 GLU A O 1
ATOM 726 N N . VAL A 1 95 ? -11.164 -4.398 8.25 1 96.06 95 VAL A N 1
ATOM 727 C CA . VAL A 1 95 ? -10.703 -5.066 7.039 1 96.06 95 VAL A CA 1
ATOM 728 C C . VAL A 1 95 ? -10.625 -6.574 7.273 1 96.06 95 VAL A C 1
ATOM 730 O O . VAL A 1 95 ? -10.961 -7.363 6.391 1 96.06 95 VAL A O 1
ATOM 733 N N . ALA A 1 96 ? -10.195 -6.945 8.469 1 96.62 96 ALA A N 1
ATOM 734 C CA . ALA A 1 96 ? -10.164 -8.367 8.805 1 96.62 96 ALA A CA 1
ATOM 735 C C . ALA A 1 96 ? -11.562 -8.977 8.719 1 96.62 96 ALA A C 1
ATOM 737 O O . ALA A 1 96 ? -11.734 -10.086 8.203 1 96.62 96 ALA A O 1
ATOM 738 N N . ALA A 1 97 ? -12.516 -8.289 9.219 1 96.38 97 ALA A N 1
ATOM 739 C CA . ALA A 1 97 ? -13.898 -8.766 9.156 1 96.38 97 ALA A CA 1
ATOM 740 C C . ALA A 1 97 ? -14.359 -8.914 7.711 1 96.38 97 ALA A C 1
ATOM 742 O O . ALA A 1 97 ? -15.023 -9.891 7.367 1 96.38 97 ALA A O 1
ATOM 743 N N . PHE A 1 98 ? -14.031 -8 6.93 1 97 98 PHE A N 1
ATOM 744 C CA . PHE A 1 98 ? -14.344 -8.062 5.508 1 97 98 PHE A CA 1
ATOM 745 C C . PHE A 1 98 ? -13.68 -9.273 4.855 1 97 98 PHE A C 1
ATOM 747 O O . PHE A 1 98 ? -14.32 -10 4.098 1 97 98 PHE A O 1
ATOM 754 N N . LEU A 1 99 ? -12.406 -9.453 5.141 1 97.75 99 LEU A N 1
ATOM 755 C CA . LEU A 1 99 ? -11.664 -10.57 4.578 1 97.75 99 LEU A CA 1
ATOM 756 C C . LEU A 1 99 ? -12.258 -11.898 5.031 1 97.75 99 LEU A C 1
ATOM 758 O O . LEU A 1 99 ? -12.367 -12.836 4.242 1 97.75 99 LEU A O 1
ATOM 762 N N . GLN A 1 100 ? -12.617 -11.953 6.277 1 97.69 100 GLN A N 1
ATOM 763 C CA . GLN A 1 100 ? -13.234 -13.164 6.812 1 97.69 100 GLN A CA 1
ATOM 764 C C . GLN A 1 100 ? -14.562 -13.445 6.125 1 97.69 100 GLN A C 1
ATOM 766 O O . GLN A 1 100 ? -14.859 -14.594 5.789 1 97.69 100 GLN A O 1
ATOM 771 N N . LEU A 1 101 ? -15.336 -12.414 5.941 1 97.56 101 LEU A N 1
ATOM 772 C CA . LEU A 1 101 ? -16.594 -12.562 5.234 1 97.56 101 LEU A CA 1
ATOM 773 C C . LEU A 1 101 ? -16.375 -13.125 3.836 1 97.56 101 LEU A C 1
ATOM 775 O O . LEU A 1 101 ? -17.078 -14.062 3.424 1 97.56 101 LEU A O 1
ATOM 779 N N . CYS A 1 102 ? -15.414 -12.57 3.123 1 98.12 102 CYS A N 1
ATOM 780 C CA . CYS A 1 102 ? -15.125 -13.039 1.771 1 98.12 102 CYS A CA 1
ATOM 781 C C . CYS A 1 102 ? -14.68 -14.492 1.777 1 98.12 102 CYS A C 1
ATOM 783 O O . CYS A 1 102 ? -15.07 -15.273 0.904 1 98.12 102 CYS A O 1
ATOM 785 N N . ALA A 1 103 ? -13.82 -14.828 2.719 1 97.94 103 ALA A N 1
ATOM 786 C CA . ALA A 1 103 ? -13.367 -16.203 2.822 1 97.94 103 ALA A CA 1
ATOM 787 C C . ALA A 1 103 ? -14.531 -17.156 3.1 1 97.94 103 ALA A C 1
ATOM 789 O O . ALA A 1 103 ? -14.664 -18.203 2.453 1 97.94 103 ALA A O 1
ATOM 790 N N . GLU A 1 104 ? -15.375 -16.797 4.027 1 97.31 104 GLU A N 1
ATOM 791 C CA . GLU A 1 104 ? -16.516 -17.625 4.402 1 97.31 104 GLU A CA 1
ATOM 792 C C . GLU A 1 104 ? -17.453 -17.828 3.215 1 97.31 104 GLU A C 1
ATOM 794 O O . GLU A 1 104 ? -17.922 -18.953 2.975 1 97.31 104 GLU A O 1
ATOM 799 N N . ARG A 1 105 ? -17.719 -16.797 2.475 1 97.88 105 ARG A N 1
ATOM 800 C CA . ARG A 1 105 ? -18.672 -16.875 1.382 1 97.88 105 ARG A CA 1
ATOM 801 C C . ARG A 1 105 ? -18.078 -17.578 0.17 1 97.88 105 ARG A C 1
ATOM 803 O O . ARG A 1 105 ? -18.797 -18.188 -0.617 1 97.88 105 ARG A O 1
ATOM 810 N N . SER A 1 106 ? -16.844 -17.469 0.02 1 97.81 106 SER A N 1
ATOM 811 C CA . SER A 1 106 ? -16.203 -18.078 -1.134 1 97.81 106 SER A CA 1
ATOM 812 C C . SER A 1 106 ? -15.828 -19.531 -0.85 1 97.81 106 SER A C 1
ATOM 814 O O . SER A 1 106 ? -15.578 -20.312 -1.775 1 97.81 106 SER A O 1
ATOM 816 N N . GLY A 1 107 ? -15.695 -19.828 0.428 1 97.56 107 GLY A N 1
ATOM 817 C CA . GLY A 1 107 ? -15.234 -21.172 0.798 1 97.56 107 GLY A CA 1
ATOM 818 C C . GLY A 1 107 ? -13.727 -21.312 0.732 1 97.56 107 GLY A C 1
ATOM 819 O O . GLY A 1 107 ? -13.203 -22.422 0.902 1 97.56 107 GLY A O 1
ATOM 820 N N . ALA A 1 108 ? -12.977 -20.234 0.497 1 97.81 108 ALA A N 1
ATOM 821 C CA . ALA A 1 108 ? -11.516 -20.266 0.503 1 97.81 108 ALA A CA 1
ATOM 822 C C . ALA A 1 108 ? -10.969 -20.062 1.914 1 97.81 108 ALA A C 1
ATOM 824 O O . ALA A 1 108 ? -11.703 -19.641 2.816 1 97.81 108 ALA A O 1
ATOM 825 N N . GLN A 1 109 ? -9.703 -20.438 2.088 1 97.88 109 GLN A N 1
ATOM 826 C CA . GLN A 1 109 ? -9.055 -20.266 3.381 1 97.88 109 GLN A CA 1
ATOM 827 C C . GLN A 1 109 ? -7.789 -19.422 3.252 1 97.88 109 GLN A C 1
ATOM 829 O O . GLN A 1 109 ? -6.977 -19.641 2.355 1 97.88 109 GLN A O 1
ATOM 834 N N . TRP A 1 110 ? -7.68 -18.547 4.113 1 97.31 110 TRP A N 1
ATOM 835 C CA . TRP A 1 110 ? -6.461 -17.75 4.152 1 97.31 110 TRP A CA 1
ATOM 836 C C . TRP A 1 110 ? -5.277 -18.578 4.633 1 97.31 110 TRP A C 1
ATOM 838 O O . TRP A 1 110 ? -5.41 -19.375 5.559 1 97.31 110 TRP A O 1
ATOM 848 N N . LEU A 1 111 ? -4.145 -18.344 4.047 1 95.56 111 LEU A N 1
ATOM 849 C CA . LEU A 1 111 ? -2.953 -19.141 4.355 1 95.56 111 LEU A CA 1
ATOM 850 C C . LEU A 1 111 ? -2.184 -18.516 5.52 1 95.56 111 LEU A C 1
ATOM 852 O O . LEU A 1 111 ? -1.3 -19.156 6.094 1 95.56 111 LEU A O 1
ATOM 856 N N . GLU A 1 112 ? -2.439 -17.281 5.855 1 93.81 112 GLU A N 1
ATOM 857 C CA . GLU A 1 112 ? -1.853 -16.531 6.961 1 93.81 112 GLU A CA 1
ATOM 858 C C . GLU A 1 112 ? -2.934 -15.953 7.867 1 93.81 112 GLU A C 1
ATOM 860 O O . GLU A 1 112 ? -4.102 -15.867 7.477 1 93.81 112 GLU A O 1
ATOM 865 N N . PRO A 1 113 ? -2.496 -15.641 9.156 1 94 113 PRO A N 1
ATOM 866 C CA . PRO A 1 113 ? -3.496 -14.969 9.992 1 94 113 PRO A CA 1
ATOM 867 C C . PRO A 1 113 ? -4.145 -13.781 9.289 1 94 113 PRO A C 1
ATOM 869 O O . PRO A 1 113 ? -3.445 -12.945 8.711 1 94 113 PRO A O 1
ATOM 872 N N . VAL A 1 114 ? -5.469 -13.719 9.328 1 95.94 114 VAL A N 1
ATOM 873 C CA . VAL A 1 114 ? -6.25 -12.727 8.602 1 95.94 114 VAL A CA 1
ATOM 874 C C . VAL A 1 114 ? -5.844 -11.32 9.055 1 95.94 114 VAL A C 1
ATOM 876 O O . VAL A 1 114 ? -5.871 -10.375 8.266 1 95.94 114 VAL A O 1
ATOM 879 N N . GLU A 1 115 ? -5.375 -11.203 10.297 1 93.19 115 GLU A N 1
ATOM 880 C CA . GLU A 1 115 ? -4.949 -9.914 10.836 1 93.19 115 GLU A CA 1
ATOM 881 C C . GLU A 1 115 ? -3.723 -9.383 10.094 1 93.19 115 GLU A C 1
ATOM 883 O O . GLU A 1 115 ? -3.609 -8.18 9.852 1 93.19 115 GLU A O 1
ATOM 888 N N . ALA A 1 116 ? -2.842 -10.305 9.805 1 92.81 116 ALA A N 1
ATOM 889 C CA . ALA A 1 116 ? -1.652 -9.914 9.055 1 92.81 116 ALA A CA 1
ATOM 890 C C . ALA A 1 116 ? -2.016 -9.469 7.641 1 92.81 116 ALA A C 1
ATOM 892 O O . ALA A 1 116 ? -1.479 -8.477 7.137 1 92.81 116 ALA A O 1
ATOM 893 N N . ILE A 1 117 ? -2.949 -10.148 7.043 1 95.69 117 ILE A N 1
ATOM 894 C CA . ILE A 1 117 ? -3.42 -9.812 5.703 1 95.69 117 ILE A CA 1
ATOM 895 C C . ILE A 1 117 ? -4.137 -8.461 5.73 1 95.69 117 ILE A C 1
ATOM 897 O O . ILE A 1 117 ? -3.967 -7.645 4.828 1 95.69 117 ILE A O 1
ATOM 901 N N . ALA A 1 118 ? -4.875 -8.273 6.785 1 95.88 118 ALA A N 1
ATOM 902 C CA . ALA A 1 118 ? -5.605 -7.016 6.949 1 95.88 118 ALA A CA 1
ATOM 903 C C . ALA A 1 118 ? -4.645 -5.836 7.07 1 95.88 118 ALA A C 1
ATOM 905 O O . ALA A 1 118 ? -4.863 -4.781 6.473 1 95.88 118 ALA A O 1
ATOM 906 N N . ALA A 1 119 ? -3.59 -6.062 7.828 1 93.69 119 ALA A N 1
ATOM 907 C CA . ALA A 1 119 ? -2.607 -4.996 8.008 1 93.69 119 ALA A CA 1
ATOM 908 C C . ALA A 1 119 ? -1.995 -4.59 6.668 1 93.69 119 ALA A C 1
ATOM 910 O O . ALA A 1 119 ? -1.793 -3.4 6.41 1 93.69 119 ALA A O 1
ATOM 911 N N . TYR A 1 120 ? -1.739 -5.512 5.844 1 94.81 120 TYR A N 1
ATOM 912 C CA . TYR A 1 120 ? -1.232 -5.234 4.504 1 94.81 120 TYR A CA 1
ATOM 913 C C . TYR A 1 120 ? -2.254 -4.449 3.688 1 94.81 120 TYR A C 1
ATOM 915 O O . TYR A 1 120 ? -1.927 -3.414 3.104 1 94.81 120 TYR A O 1
ATOM 923 N N . ALA A 1 121 ? -3.455 -4.934 3.65 1 96.56 121 ALA A N 1
ATOM 924 C CA . ALA A 1 121 ? -4.512 -4.305 2.865 1 96.56 121 ALA A CA 1
ATOM 925 C C . ALA A 1 121 ? -4.754 -2.867 3.322 1 96.56 121 ALA A C 1
ATOM 927 O O . ALA A 1 121 ? -4.906 -1.964 2.496 1 96.56 121 ALA A O 1
ATOM 928 N N . VAL A 1 122 ? -4.742 -2.676 4.613 1 95.25 122 VAL A N 1
ATOM 929 C CA . VAL A 1 122 ? -4.945 -1.341 5.164 1 95.25 122 VAL A CA 1
ATOM 930 C C . VAL A 1 122 ? -3.824 -0.412 4.703 1 95.25 122 VAL A C 1
ATOM 932 O O . VAL A 1 122 ? -4.078 0.728 4.309 1 95.25 122 VAL A O 1
ATOM 935 N N . SER A 1 123 ? -2.615 -0.89 4.75 1 95.38 123 SER A N 1
ATOM 936 C CA . SER A 1 123 ? -1.477 -0.085 4.324 1 95.38 123 SER A CA 1
ATOM 937 C C . SER A 1 123 ? -1.604 0.316 2.857 1 95.38 123 SER A C 1
ATOM 939 O O . SER A 1 123 ? -1.389 1.478 2.504 1 95.38 123 SER A O 1
ATOM 941 N N . VAL A 1 124 ? -1.986 -0.617 2.035 1 95.5 124 VAL A N 1
ATOM 942 C CA . VAL A 1 124 ? -2.156 -0.346 0.612 1 95.5 124 VAL A CA 1
ATOM 943 C C . VAL A 1 124 ? -3.27 0.678 0.41 1 95.5 124 VAL A C 1
ATOM 945 O O . VAL A 1 124 ? -3.102 1.65 -0.331 1 95.5 124 VAL A O 1
ATOM 948 N N . LEU A 1 125 ? -4.391 0.516 1.062 1 96 125 LEU A N 1
ATOM 949 C CA . LEU A 1 125 ? -5.551 1.39 0.907 1 96 125 LEU A CA 1
ATOM 950 C C . LEU A 1 125 ? -5.223 2.809 1.359 1 96 125 LEU A C 1
ATOM 952 O O . LEU A 1 125 ? -5.547 3.775 0.667 1 96 125 LEU A O 1
ATOM 956 N N . GLN A 1 126 ? -4.562 2.855 2.443 1 95.12 126 GLN A N 1
ATOM 957 C CA . GLN A 1 126 ? -4.219 4.176 2.957 1 95.12 126 GLN A CA 1
ATOM 958 C C . GLN A 1 126 ? -3.283 4.914 2.004 1 95.12 126 GLN A C 1
ATOM 960 O O . GLN A 1 126 ? -3.469 6.102 1.74 1 95.12 126 GLN A O 1
ATOM 965 N N . GLY A 1 127 ? -2.301 4.23 1.489 1 95.81 127 GLY A N 1
ATOM 966 C CA . GLY A 1 127 ? -1.414 4.852 0.521 1 95.81 127 GLY A CA 1
ATOM 967 C C . GLY A 1 127 ? -2.111 5.219 -0.776 1 95.81 127 GLY A C 1
ATOM 968 O O . GLY A 1 127 ? -1.843 6.273 -1.354 1 95.81 127 GLY A O 1
ATOM 969 N N . THR A 1 128 ? -2.982 4.41 -1.206 1 95.88 128 THR A N 1
ATOM 970 C CA . THR A 1 128 ? -3.719 4.629 -2.445 1 95.88 128 THR A CA 1
ATOM 971 C C . THR A 1 128 ? -4.637 5.84 -2.324 1 95.88 128 THR A C 1
ATOM 973 O O . THR A 1 128 ? -4.684 6.68 -3.227 1 95.88 128 THR A O 1
ATOM 976 N N . VAL A 1 129 ? -5.336 5.938 -1.249 1 95.44 129 VAL A N 1
ATOM 977 C CA . VAL A 1 129 ? -6.25 7.055 -1.026 1 95.44 129 VAL A CA 1
ATOM 978 C C . VAL A 1 129 ? -5.461 8.359 -0.968 1 95.44 129 VAL A C 1
ATOM 980 O O . VAL A 1 129 ? -5.848 9.352 -1.588 1 95.44 129 VAL A O 1
ATOM 983 N N . LEU A 1 130 ? -4.367 8.32 -0.247 1 94.69 130 LEU A N 1
ATOM 984 C CA . LEU A 1 130 ? -3.52 9.5 -0.143 1 94.69 130 LEU A CA 1
ATOM 985 C C . LEU A 1 130 ? -3.039 9.945 -1.521 1 94.69 130 LEU A C 1
ATOM 987 O O . LEU A 1 130 ? -3.084 11.141 -1.841 1 94.69 130 LEU A O 1
ATOM 991 N N . ARG A 1 131 ? -2.639 9.023 -2.311 1 93.44 131 ARG A N 1
ATOM 992 C CA . ARG A 1 131 ? -2.191 9.336 -3.664 1 93.44 131 ARG A CA 1
ATOM 993 C C . ARG A 1 131 ? -3.334 9.891 -4.504 1 93.44 131 ARG A C 1
ATOM 995 O O . ARG A 1 131 ? -3.158 10.875 -5.227 1 93.44 131 ARG A O 1
ATOM 1002 N N . TRP A 1 132 ? -4.434 9.266 -4.422 1 94.31 132 TRP A N 1
ATOM 1003 C CA . TRP A 1 132 ? -5.574 9.703 -5.223 1 94.31 132 TRP A CA 1
ATOM 1004 C C . TRP A 1 132 ? -5.984 11.125 -4.859 1 94.31 132 TRP A C 1
ATOM 1006 O O . TRP A 1 132 ? -6.32 11.922 -5.738 1 94.31 132 TRP A O 1
ATOM 1016 N N . LEU A 1 133 ? -5.973 11.445 -3.621 1 91.44 133 LEU A N 1
ATOM 1017 C CA . LEU A 1 133 ? -6.293 12.797 -3.184 1 91.44 133 LEU A CA 1
ATOM 1018 C C . LEU A 1 133 ? -5.348 13.812 -3.816 1 91.44 133 LEU A C 1
ATOM 1020 O O . LEU A 1 133 ? -5.715 14.969 -4.012 1 91.44 133 LEU A O 1
ATOM 1024 N N . ALA A 1 134 ? -4.184 13.359 -4.125 1 89.5 134 ALA A N 1
ATOM 1025 C CA . ALA A 1 134 ? -3.168 14.25 -4.688 1 89.5 134 ALA A CA 1
ATOM 1026 C C . ALA A 1 134 ? -3.334 14.383 -6.199 1 89.5 134 ALA A C 1
ATOM 1028 O O . ALA A 1 134 ? -3.219 15.477 -6.746 1 89.5 134 ALA A O 1
ATOM 1029 N N . ASP A 1 135 ? -3.699 13.281 -6.887 1 89.19 135 ASP A N 1
ATOM 1030 C CA . ASP A 1 135 ? -3.617 13.352 -8.344 1 89.19 135 ASP A CA 1
ATOM 1031 C C . ASP A 1 135 ? -4.977 13.086 -8.984 1 89.19 135 ASP A C 1
ATOM 1033 O O . ASP A 1 135 ? -5.152 13.273 -10.188 1 89.19 135 ASP A O 1
ATOM 1037 N N . CYS A 1 136 ? -5.898 12.57 -8.258 1 89.56 136 CYS A N 1
ATOM 1038 C CA . CYS A 1 136 ? -7.25 12.273 -8.711 1 89.56 136 CYS A CA 1
ATOM 1039 C C . CYS A 1 136 ? -7.223 11.383 -9.945 1 89.56 136 CYS A C 1
ATOM 1041 O O . CYS A 1 136 ? -8.039 11.539 -10.852 1 89.56 136 CYS A O 1
ATOM 1043 N N . ASN A 1 137 ? -6.254 10.57 -10.008 1 91.06 137 ASN A N 1
ATOM 1044 C CA . ASN A 1 137 ? -6.113 9.672 -11.148 1 91.06 137 ASN A CA 1
ATOM 1045 C C . ASN A 1 137 ? -6.852 8.359 -10.922 1 91.06 137 ASN A C 1
ATOM 1047 O O . ASN A 1 137 ? -6.312 7.434 -10.312 1 91.06 137 ASN A O 1
ATOM 1051 N N . ASP A 1 138 ? -7.996 8.258 -11.484 1 91.31 138 ASP A N 1
ATOM 1052 C CA . ASP A 1 138 ? -8.852 7.09 -11.297 1 91.31 138 ASP A CA 1
ATOM 1053 C C . ASP A 1 138 ? -8.227 5.852 -11.938 1 91.31 138 ASP A C 1
ATOM 1055 O O . ASP A 1 138 ? -8.383 4.738 -11.43 1 91.31 138 ASP A O 1
ATOM 1059 N N . GLU A 1 139 ? -7.551 6.039 -12.977 1 90.31 139 GLU A N 1
ATOM 1060 C CA . GLU A 1 139 ? -6.949 4.898 -13.664 1 90.31 139 GLU A CA 1
ATOM 1061 C C . GLU A 1 139 ? -5.879 4.238 -12.805 1 90.31 139 GLU A C 1
ATOM 1063 O O . GLU A 1 139 ? -5.848 3.014 -12.672 1 90.31 139 GLU A O 1
ATOM 1068 N N . THR A 1 140 ? -5.039 5.047 -12.234 1 89.44 140 THR A N 1
ATOM 1069 C CA . THR A 1 140 ? -4.008 4.523 -11.344 1 89.44 140 THR A CA 1
ATOM 1070 C C . THR A 1 140 ? -4.629 3.82 -10.141 1 89.44 140 THR A C 1
ATOM 1072 O O . THR A 1 140 ? -4.172 2.752 -9.734 1 89.44 140 THR A O 1
ATOM 1075 N N . MET A 1 141 ? -5.625 4.41 -9.609 1 91.56 141 MET A N 1
ATOM 1076 C CA . MET A 1 141 ? -6.328 3.828 -8.469 1 91.56 141 MET A CA 1
ATOM 1077 C C . MET A 1 141 ? -6.879 2.449 -8.82 1 91.56 141 MET A C 1
ATOM 1079 O O . MET A 1 141 ? -6.703 1.495 -8.062 1 91.56 141 MET A O 1
ATOM 1083 N N . LEU A 1 142 ? -7.496 2.322 -9.984 1 91.12 142 LEU A N 1
ATOM 1084 C CA . LEU A 1 142 ? -8.07 1.053 -10.422 1 91.12 142 LEU A CA 1
ATOM 1085 C C . LEU A 1 142 ? -6.984 -0.012 -10.555 1 91.12 142 LEU A C 1
ATOM 1087 O O . LEU A 1 142 ? -7.18 -1.158 -10.141 1 91.12 142 LEU A O 1
ATOM 1091 N N . VAL A 1 143 ? -5.922 0.396 -11.031 1 89.19 143 VAL A N 1
ATOM 1092 C CA . VAL A 1 143 ? -4.812 -0.532 -11.219 1 89.19 143 VAL A CA 1
ATOM 1093 C C . VAL A 1 143 ? -4.297 -1.012 -9.867 1 89.19 143 VAL A C 1
ATOM 1095 O O . VAL A 1 143 ? -4.094 -2.211 -9.664 1 89.19 143 VAL A O 1
ATOM 1098 N N . VAL A 1 144 ? -4.105 -0.105 -8.938 1 91.38 144 VAL A N 1
ATOM 1099 C CA . VAL A 1 144 ? -3.578 -0.436 -7.621 1 91.38 144 VAL A CA 1
ATOM 1100 C C . VAL A 1 144 ? -4.555 -1.354 -6.887 1 91.38 144 VAL A C 1
ATOM 1102 O O . VAL A 1 144 ? -4.141 -2.336 -6.266 1 91.38 144 VAL A O 1
ATOM 1105 N N . LEU A 1 145 ? -5.816 -1.089 -6.992 1 92.94 145 LEU A N 1
ATOM 1106 C CA . LEU A 1 145 ? -6.82 -1.891 -6.297 1 92.94 145 LEU A CA 1
ATOM 1107 C C . LEU A 1 145 ? -6.926 -3.281 -6.914 1 92.94 145 LEU A C 1
ATOM 1109 O O . LEU A 1 145 ? -7.09 -4.27 -6.199 1 92.94 145 LEU A O 1
ATOM 1113 N N . ASP A 1 146 ? -6.836 -3.336 -8.203 1 92 146 ASP A N 1
ATOM 1114 C CA . ASP A 1 146 ? -6.816 -4.633 -8.875 1 92 146 ASP A CA 1
ATOM 1115 C C . ASP A 1 146 ? -5.602 -5.453 -8.445 1 92 146 ASP A C 1
ATOM 1117 O O . ASP A 1 146 ? -5.715 -6.656 -8.195 1 92 146 ASP A O 1
ATOM 1121 N N . ASP A 1 147 ? -4.543 -4.762 -8.352 1 92.06 147 ASP A N 1
ATOM 1122 C CA . ASP A 1 147 ? -3.314 -5.422 -7.918 1 92.06 147 ASP A CA 1
ATOM 1123 C C . ASP A 1 147 ? -3.428 -5.891 -6.469 1 92.06 147 ASP A C 1
ATOM 1125 O O . ASP A 1 147 ? -2.912 -6.949 -6.113 1 92.06 147 ASP A O 1
ATOM 1129 N N . LEU A 1 148 ? -4.051 -5.105 -5.664 1 94.69 148 LEU A N 1
ATOM 1130 C CA . LEU A 1 148 ? -4.285 -5.516 -4.285 1 94.69 148 LEU A CA 1
ATOM 1131 C C . LEU A 1 148 ? -5.121 -6.793 -4.23 1 94.69 148 LEU A C 1
ATOM 1133 O O . LEU A 1 148 ? -4.754 -7.75 -3.549 1 94.69 148 LEU A O 1
ATOM 1137 N N . VAL A 1 149 ? -6.176 -6.844 -4.973 1 95.75 149 VAL A N 1
ATOM 1138 C CA . VAL A 1 149 ? -7.051 -8.016 -4.996 1 95.75 149 VAL A CA 1
ATOM 1139 C C . VAL A 1 149 ? -6.262 -9.234 -5.465 1 95.75 149 VAL A C 1
ATOM 1141 O O . VAL A 1 149 ? -6.348 -10.305 -4.859 1 95.75 149 VAL A O 1
ATOM 1144 N N . SER A 1 150 ? -5.488 -9.031 -6.492 1 92.88 150 SER A N 1
ATOM 1145 C CA . SER A 1 150 ? -4.668 -10.117 -7.004 1 92.88 150 SER A CA 1
ATOM 1146 C C . SER A 1 150 ? -3.684 -10.617 -5.945 1 92.88 150 SER A C 1
ATOM 1148 O O . SER A 1 150 ? -3.52 -11.82 -5.762 1 92.88 150 SER A O 1
ATOM 1150 N N . SER A 1 151 ? -3.066 -9.688 -5.312 1 92.69 151 SER A N 1
ATOM 1151 C CA . SER A 1 151 ? -2.127 -10.039 -4.254 1 92.69 151 SER A CA 1
ATOM 1152 C C . SER A 1 151 ? -2.818 -10.805 -3.131 1 92.69 151 SER A C 1
ATOM 1154 O O . SER A 1 151 ? -2.303 -11.812 -2.65 1 92.69 151 SER A O 1
ATOM 1156 N N . LEU A 1 152 ? -3.963 -10.398 -2.719 1 95.44 152 LEU A N 1
ATOM 1157 C CA . LEU A 1 152 ? -4.711 -11.055 -1.654 1 95.44 152 LEU A CA 1
ATOM 1158 C C . LEU A 1 152 ? -5.109 -12.469 -2.062 1 95.44 152 LEU A C 1
ATOM 1160 O O . LEU A 1 152 ? -5.023 -13.398 -1.259 1 95.44 152 LEU A O 1
ATOM 1164 N N . ALA A 1 153 ? -5.508 -12.625 -3.264 1 94 153 ALA A N 1
ATOM 1165 C CA . ALA A 1 153 ? -5.949 -13.93 -3.752 1 94 153 ALA A CA 1
ATOM 1166 C C . ALA A 1 153 ? -4.809 -14.938 -3.711 1 94 153 ALA A C 1
ATOM 1168 O O . ALA A 1 153 ? -5.039 -16.141 -3.521 1 94 153 ALA A O 1
ATOM 1169 N N . THR A 1 154 ? -3.578 -14.461 -3.84 1 91 154 THR A N 1
ATOM 1170 C CA . THR A 1 154 ? -2.436 -15.367 -3.812 1 91 154 THR A CA 1
ATOM 1171 C C . THR A 1 154 ? -2.146 -15.836 -2.389 1 91 154 THR A C 1
ATOM 1173 O O . THR A 1 154 ? -1.354 -16.75 -2.18 1 91 154 THR A O 1
ATOM 1176 N N . ARG A 1 155 ? -2.822 -15.273 -1.438 1 93.44 155 ARG A N 1
ATOM 1177 C CA . ARG A 1 155 ? -2.594 -15.609 -0.038 1 93.44 155 ARG A CA 1
ATOM 1178 C C . ARG A 1 155 ? -3.689 -16.531 0.485 1 93.44 155 ARG A C 1
ATOM 1180 O O . ARG A 1 155 ? -3.861 -16.672 1.697 1 93.44 155 ARG A O 1
ATOM 1187 N N . ALA A 1 156 ? -4.383 -17.062 -0.43 1 96.38 156 ALA A N 1
ATOM 1188 C CA . ALA A 1 156 ? -5.469 -17.969 -0.073 1 96.38 156 ALA A CA 1
ATOM 1189 C C . ALA A 1 156 ? -5.348 -19.297 -0.819 1 96.38 156 ALA A C 1
ATOM 1191 O O . ALA A 1 156 ? -4.656 -19.375 -1.837 1 96.38 156 ALA A O 1
ATOM 1192 N N . ALA A 1 157 ? -5.973 -20.328 -0.26 1 95.38 157 ALA A N 1
ATOM 1193 C CA . ALA A 1 157 ? -5.969 -21.641 -0.871 1 95.38 157 ALA A CA 1
ATOM 1194 C C . ALA A 1 157 ? -7.371 -22.25 -0.873 1 95.38 157 ALA A C 1
ATOM 1196 O O . ALA A 1 157 ? -8.25 -21.797 -0.139 1 95.38 157 ALA A O 1
ATOM 1197 N N . GLU A 1 158 ? -7.449 -23.266 -1.756 1 91.38 158 GLU A N 1
ATOM 1198 C CA . GLU A 1 158 ? -8.672 -24.062 -1.759 1 91.38 158 GLU A CA 1
ATOM 1199 C C . GLU A 1 158 ? -8.781 -24.906 -0.487 1 91.38 158 GLU A C 1
ATOM 1201 O O . GLU A 1 158 ? -7.773 -25.312 0.09 1 91.38 158 GLU A O 1
ATOM 1206 N N . VAL A 1 159 ? -9.992 -24.922 -0.048 1 80.75 159 VAL A N 1
ATOM 1207 C CA . VAL A 1 159 ? -10.227 -25.844 1.048 1 80.75 159 VAL A CA 1
ATOM 1208 C C . VAL A 1 159 ? -10.484 -27.25 0.489 1 80.75 159 VAL A C 1
ATOM 1210 O O . VAL A 1 159 ? -11.188 -2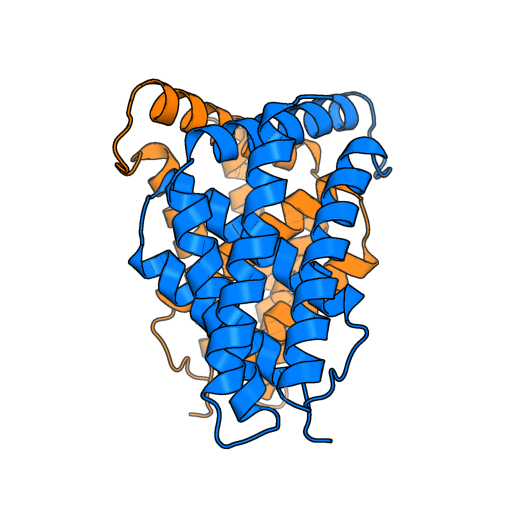7.406 -0.511 1 80.75 159 VAL A O 1
ATOM 1213 N N . MET B 1 1 ? 11.078 25.641 -2.029 1 28.5 1 MET B N 1
ATOM 1214 C CA . MET B 1 1 ? 11.273 24.297 -2.57 1 28.5 1 MET B CA 1
ATOM 1215 C C . MET B 1 1 ? 12.273 23.516 -1.728 1 28.5 1 MET B C 1
ATOM 1217 O O . MET B 1 1 ? 13.469 23.812 -1.725 1 28.5 1 MET B O 1
ATOM 1221 N N . SER B 1 2 ? 12 22.969 -0.492 1 34.41 2 SER B N 1
ATOM 1222 C CA . SER B 1 2 ? 12.766 22.781 0.737 1 34.41 2 SER B CA 1
ATOM 1223 C C . SER B 1 2 ? 13.922 21.797 0.526 1 34.41 2 SER B C 1
ATOM 1225 O O . SER B 1 2 ? 13.719 20.688 0.025 1 34.41 2 SER B O 1
ATOM 1227 N N . VAL B 1 3 ? 15.156 22.172 0.574 1 40.59 3 VAL B N 1
ATOM 1228 C CA . VAL B 1 3 ? 16.531 21.688 0.473 1 40.59 3 VAL B CA 1
ATOM 1229 C C . VAL B 1 3 ? 16.656 20.328 1.172 1 40.59 3 VAL B C 1
ATOM 1231 O O . VAL B 1 3 ? 17.422 19.469 0.732 1 40.59 3 VAL B O 1
ATOM 1234 N N . ARG B 1 4 ? 16.094 20.219 2.307 1 37.44 4 ARG B N 1
ATOM 1235 C CA . ARG B 1 4 ? 16.344 19.109 3.219 1 37.44 4 ARG B CA 1
ATOM 1236 C C . ARG B 1 4 ? 15.703 17.828 2.713 1 37.44 4 ARG B C 1
ATOM 1238 O O . ARG B 1 4 ? 16.141 16.734 3.061 1 37.44 4 ARG B O 1
ATOM 1245 N N . GLY B 1 5 ? 14.531 17.797 2.082 1 40.94 5 GLY B N 1
ATOM 1246 C CA . GLY B 1 5 ? 13.906 16.672 1.408 1 40.94 5 GLY B CA 1
ATOM 1247 C C . GLY B 1 5 ? 14.773 16.078 0.318 1 40.94 5 GLY B C 1
ATOM 1248 O O . GLY B 1 5 ? 14.625 14.906 -0.033 1 40.94 5 GLY B O 1
ATOM 1249 N N . ASP B 1 6 ? 15.5 16.953 -0.34 1 43.19 6 ASP B N 1
ATOM 1250 C CA . ASP B 1 6 ? 16.359 16.641 -1.479 1 43.19 6 ASP B CA 1
ATOM 1251 C C . ASP B 1 6 ? 17.516 15.734 -1.063 1 43.19 6 ASP B C 1
ATOM 1253 O O . ASP B 1 6 ? 17.875 14.805 -1.787 1 43.19 6 ASP B O 1
ATOM 1257 N N . ILE B 1 7 ? 18.156 16.125 -0.003 1 41.47 7 ILE B N 1
ATOM 1258 C CA . ILE B 1 7 ? 19.375 15.438 0.397 1 41.47 7 ILE B CA 1
ATOM 1259 C C . ILE B 1 7 ? 19.047 14 0.788 1 41.47 7 ILE B C 1
ATOM 1261 O O . ILE B 1 7 ? 19.781 13.07 0.422 1 41.47 7 ILE B O 1
ATOM 1265 N N . ALA B 1 8 ? 18.141 13.883 1.657 1 44.22 8 ALA B N 1
ATOM 1266 C CA . ALA B 1 8 ? 17.781 12.547 2.127 1 44.22 8 ALA B CA 1
ATOM 1267 C C . ALA B 1 8 ? 17.344 11.656 0.966 1 44.22 8 ALA B C 1
ATOM 1269 O O . ALA B 1 8 ? 17.672 10.461 0.936 1 44.22 8 ALA B O 1
ATOM 1270 N N . GLU B 1 9 ? 16.625 12.305 -0.023 1 53.81 9 GLU B N 1
ATOM 1271 C CA . GLU B 1 9 ? 16.266 11.602 -1.248 1 53.81 9 GLU B CA 1
ATOM 1272 C C . GLU B 1 9 ? 17.516 11.188 -2.031 1 53.81 9 GLU B C 1
ATOM 1274 O O . GLU B 1 9 ? 17.531 10.133 -2.668 1 53.81 9 GLU B O 1
ATOM 1279 N N . VAL B 1 10 ? 18.531 12.062 -2.045 1 49.5 10 VAL B N 1
ATOM 1280 C CA . VAL B 1 10 ? 19.781 11.844 -2.758 1 49.5 10 VAL B CA 1
ATOM 1281 C C . VAL B 1 10 ? 20.484 10.609 -2.197 1 49.5 10 VAL B C 1
ATOM 1283 O O . VAL B 1 10 ? 21.109 9.844 -2.945 1 49.5 10 VAL B O 1
ATOM 1286 N N . ARG B 1 11 ? 20.312 10.383 -0.841 1 55.25 11 ARG B N 1
ATOM 1287 C CA . ARG B 1 11 ? 21.094 9.312 -0.225 1 55.25 11 ARG B CA 1
ATOM 1288 C C . ARG B 1 11 ? 20.328 7.992 -0.272 1 55.25 11 ARG B C 1
ATOM 1290 O O . ARG B 1 11 ? 20.906 6.922 -0.092 1 55.25 11 ARG B O 1
ATOM 1297 N N . LEU B 1 12 ? 19 8.023 -0.561 1 67.62 12 LEU B N 1
ATOM 1298 C CA . LEU B 1 12 ? 18.234 6.777 -0.56 1 67.62 12 LEU B CA 1
ATOM 1299 C C . LEU B 1 12 ? 18.531 5.961 -1.816 1 67.62 12 LEU B C 1
ATOM 1301 O O . LEU B 1 12 ? 18.797 4.762 -1.733 1 67.62 12 LEU B O 1
ATOM 1305 N N . ARG B 1 13 ? 18.891 6.766 -2.789 1 79.44 13 ARG B N 1
ATOM 1306 C CA . ARG B 1 13 ? 19.047 6.062 -4.062 1 79.44 13 ARG B CA 1
ATOM 1307 C C . ARG B 1 13 ? 20.391 5.348 -4.141 1 79.44 13 ARG B C 1
ATOM 1309 O O . ARG B 1 13 ? 20.438 4.152 -4.445 1 79.44 13 ARG B O 1
ATOM 1316 N N . PRO B 1 14 ? 21.422 6.02 -3.684 1 86.94 14 PRO B N 1
ATOM 1317 C CA . PRO B 1 14 ? 22.703 5.324 -3.811 1 86.94 14 PRO B CA 1
ATOM 1318 C C . PRO B 1 14 ? 22.797 4.09 -2.916 1 86.94 14 PRO B C 1
ATOM 1320 O O . PRO B 1 14 ? 23.328 3.059 -3.332 1 86.94 14 PRO B O 1
ATOM 1323 N N . THR B 1 15 ? 22.312 4.184 -1.727 1 90.62 15 THR B N 1
ATOM 1324 C CA . THR B 1 15 ? 22.375 3.072 -0.782 1 90.62 15 THR B CA 1
ATOM 1325 C C . THR B 1 15 ? 21.562 1.887 -1.295 1 90.62 15 THR B C 1
ATOM 1327 O O . THR B 1 15 ? 22.016 0.741 -1.218 1 90.62 15 THR B O 1
ATOM 1330 N N . ILE B 1 16 ? 20.484 2.148 -1.854 1 93.75 16 ILE B N 1
ATOM 1331 C CA . ILE B 1 16 ? 19.609 1.098 -2.363 1 93.75 16 ILE B CA 1
ATOM 1332 C C . ILE B 1 16 ? 20.234 0.45 -3.592 1 93.75 16 ILE B C 1
ATOM 1334 O O . ILE B 1 16 ? 20.266 -0.777 -3.711 1 93.75 16 ILE B O 1
ATOM 1338 N N . CYS B 1 17 ? 20.766 1.256 -4.477 1 94.12 17 CYS B N 1
ATOM 1339 C CA . CYS B 1 17 ? 21.422 0.75 -5.676 1 94.12 17 CYS B CA 1
ATOM 1340 C C . CYS B 1 17 ? 22.625 -0.12 -5.32 1 94.12 17 CYS B C 1
ATOM 1342 O O . CYS B 1 17 ? 22.812 -1.183 -5.91 1 94.12 17 CYS B O 1
ATOM 1344 N N . GLU B 1 18 ? 23.359 0.37 -4.375 1 95.56 18 GLU B N 1
ATOM 1345 C CA . GLU B 1 18 ? 24.516 -0.396 -3.934 1 95.56 18 GLU B CA 1
ATOM 1346 C C . GLU B 1 18 ? 24.109 -1.752 -3.367 1 95.56 18 GLU B C 1
ATOM 1348 O O . GLU B 1 18 ? 24.766 -2.762 -3.611 1 95.56 18 GLU B O 1
ATOM 1353 N N . ALA B 1 19 ? 23.047 -1.739 -2.578 1 96.38 19 ALA B N 1
ATOM 1354 C CA . ALA B 1 19 ? 22.562 -2.988 -2.004 1 96.38 19 ALA B CA 1
ATOM 1355 C C . ALA B 1 19 ? 22.141 -3.967 -3.096 1 96.38 19 ALA B C 1
ATOM 1357 O O . ALA B 1 19 ? 22.422 -5.164 -3.006 1 96.38 19 ALA B O 1
ATOM 1358 N N . VAL B 1 20 ? 21.516 -3.455 -4.09 1 96.81 20 VAL B N 1
ATOM 1359 C CA . VAL B 1 20 ? 21.062 -4.293 -5.199 1 96.81 20 VAL B CA 1
ATOM 1360 C C . VAL B 1 20 ? 22.266 -4.848 -5.949 1 96.81 20 VAL B C 1
ATOM 1362 O O . VAL B 1 20 ? 22.312 -6.039 -6.27 1 96.81 20 VAL B O 1
ATOM 1365 N N . GLU B 1 21 ? 23.266 -4.008 -6.219 1 97.5 21 GLU B N 1
ATOM 1366 C CA . GLU B 1 21 ? 24.453 -4.438 -6.949 1 97.5 21 GLU B CA 1
ATOM 1367 C C . GLU B 1 21 ? 25.234 -5.5 -6.176 1 97.5 21 GLU B C 1
ATOM 1369 O O . GLU B 1 21 ? 25.703 -6.48 -6.758 1 97.5 21 GLU B O 1
ATOM 1374 N N . LYS B 1 22 ? 25.344 -5.262 -4.914 1 97.56 22 LYS B N 1
ATOM 1375 C CA . LYS B 1 22 ? 26.016 -6.246 -4.074 1 97.56 22 LYS B CA 1
ATOM 1376 C C . LYS B 1 22 ? 25.281 -7.582 -4.09 1 97.56 22 LYS B C 1
ATOM 1378 O O . LYS B 1 22 ? 25.906 -8.641 -4.195 1 97.56 22 LYS B O 1
ATOM 1383 N N . ALA B 1 23 ? 23.953 -7.539 -3.936 1 97.56 23 ALA B N 1
ATOM 1384 C CA . ALA B 1 23 ? 23.156 -8.766 -3.992 1 97.56 23 ALA B CA 1
ATOM 1385 C C . ALA B 1 23 ? 23.281 -9.438 -5.355 1 97.56 23 ALA B C 1
ATOM 1387 O O . ALA B 1 23 ? 23.406 -10.656 -5.438 1 97.56 23 ALA B O 1
ATOM 1388 N N . ALA B 1 24 ? 23.266 -8.633 -6.352 1 97.38 24 ALA B N 1
ATOM 1389 C CA . ALA B 1 24 ? 23.359 -9.164 -7.707 1 97.38 24 ALA B CA 1
ATOM 1390 C C . ALA B 1 24 ? 24.688 -9.906 -7.91 1 97.38 24 ALA B C 1
ATOM 1392 O O . ALA B 1 24 ? 24.719 -10.945 -8.562 1 97.38 24 ALA B O 1
ATOM 1393 N N . ALA B 1 25 ? 25.703 -9.359 -7.387 1 97 25 ALA B N 1
ATOM 1394 C CA . ALA B 1 25 ? 27.047 -9.93 -7.543 1 97 25 ALA B CA 1
ATOM 1395 C C . ALA B 1 25 ? 27.141 -11.305 -6.883 1 97 25 ALA B C 1
ATOM 1397 O O . ALA B 1 25 ? 27.984 -12.117 -7.242 1 97 25 ALA B O 1
ATOM 1398 N N . SER B 1 26 ? 26.25 -11.508 -5.961 1 96.25 26 SER B N 1
ATOM 1399 C CA . SER B 1 26 ? 26.312 -12.75 -5.199 1 96.25 26 SER B CA 1
ATOM 1400 C C . SER B 1 26 ? 25.359 -13.789 -5.758 1 96.25 26 SER B C 1
ATOM 1402 O O . SER B 1 26 ? 25.312 -14.93 -5.285 1 96.25 26 SER B O 1
ATOM 1404 N N . LEU B 1 27 ? 24.625 -13.438 -6.746 1 95.88 27 LEU B N 1
ATOM 1405 C CA . LEU B 1 27 ? 23.609 -14.336 -7.273 1 95.88 27 LEU B CA 1
ATOM 1406 C C . LEU B 1 27 ? 24.234 -15.398 -8.164 1 95.88 27 LEU B C 1
ATOM 1408 O O . LEU B 1 27 ? 25.156 -15.109 -8.938 1 95.88 27 LEU B O 1
ATOM 1412 N N . ASP B 1 28 ? 23.75 -16.562 -8.047 1 95.75 28 ASP B N 1
ATOM 1413 C CA . ASP B 1 28 ? 24.188 -17.672 -8.906 1 95.75 28 ASP B CA 1
ATOM 1414 C C . ASP B 1 28 ? 23.062 -18.125 -9.836 1 95.75 28 ASP B C 1
ATOM 1416 O O . ASP B 1 28 ? 23.141 -19.203 -10.414 1 95.75 28 ASP B O 1
ATOM 1420 N N . HIS B 1 29 ? 21.953 -17.453 -9.812 1 95.69 29 HIS B N 1
ATOM 1421 C CA . HIS B 1 29 ? 20.812 -17.75 -10.664 1 95.69 29 HIS B CA 1
ATOM 1422 C C . HIS B 1 29 ? 20.188 -16.469 -11.211 1 95.69 29 HIS B C 1
ATOM 1424 O O . HIS B 1 29 ? 20.547 -15.367 -10.766 1 95.69 29 HIS B O 1
ATOM 1430 N N . SER B 1 30 ? 19.391 -16.656 -12.227 1 96.06 30 SER B N 1
ATOM 1431 C CA . SER B 1 30 ? 18.688 -15.531 -12.844 1 96.06 30 SER B CA 1
ATOM 1432 C C . SER B 1 30 ? 17.172 -15.727 -12.789 1 96.06 30 SER B C 1
ATOM 1434 O O . SER B 1 30 ? 16.688 -16.578 -12.055 1 96.06 30 SER B O 1
ATOM 1436 N N . GLY B 1 31 ? 16.484 -14.758 -13.422 1 97.44 31 GLY B N 1
ATOM 1437 C CA . GLY B 1 31 ? 15.039 -14.898 -13.547 1 97.44 31 GLY B CA 1
ATOM 1438 C C . GLY B 1 31 ? 14.281 -14.344 -12.352 1 97.44 31 GLY B C 1
ATOM 1439 O O . GLY B 1 31 ? 14.766 -13.438 -11.672 1 97.44 31 GLY B O 1
ATOM 1440 N N . VAL B 1 32 ? 13.148 -14.867 -12.156 1 97.19 32 VAL B N 1
ATOM 1441 C CA . VAL B 1 32 ? 12.219 -14.344 -11.156 1 97.19 32 VAL B CA 1
ATOM 1442 C C . VAL B 1 32 ? 12.773 -14.594 -9.758 1 97.19 32 VAL B C 1
ATOM 1444 O O . VAL B 1 32 ? 12.602 -13.773 -8.859 1 97.19 32 VAL B O 1
ATOM 1447 N N . ARG B 1 33 ? 13.391 -15.727 -9.578 1 96.69 33 ARG B N 1
ATOM 1448 C CA . ARG B 1 33 ? 14 -16 -8.281 1 96.69 33 ARG B CA 1
ATOM 1449 C C . ARG B 1 33 ? 15.047 -14.953 -7.93 1 96.69 33 ARG B C 1
ATOM 1451 O O . ARG B 1 33 ? 15.086 -14.461 -6.797 1 96.69 33 ARG B O 1
ATOM 1458 N N . ALA B 1 34 ? 15.875 -14.617 -8.859 1 97.94 34 ALA B N 1
ATOM 1459 C CA . ALA B 1 34 ? 16.875 -13.57 -8.664 1 97.94 34 ALA B CA 1
ATOM 1460 C C . ALA B 1 34 ? 16.219 -12.219 -8.438 1 97.94 34 ALA B C 1
ATOM 1462 O O . ALA B 1 34 ? 16.672 -11.422 -7.613 1 97.94 34 ALA B O 1
ATOM 1463 N N . LEU B 1 35 ? 15.172 -11.977 -9.188 1 98.06 35 LEU B N 1
ATOM 1464 C CA . LEU B 1 35 ? 14.438 -10.727 -9.039 1 98.06 35 LEU B CA 1
ATOM 1465 C C . LEU B 1 35 ? 13.953 -10.555 -7.605 1 98.06 35 LEU B C 1
ATOM 1467 O O . LEU B 1 35 ? 14.086 -9.469 -7.031 1 98.06 35 LEU B O 1
ATOM 1471 N N . ARG B 1 36 ? 13.438 -11.586 -7.004 1 97.31 36 ARG B N 1
ATOM 1472 C CA . ARG B 1 36 ? 12.945 -11.547 -5.633 1 97.31 36 ARG B CA 1
ATOM 1473 C C . ARG B 1 36 ? 14.055 -11.172 -4.66 1 97.31 36 ARG B C 1
ATOM 1475 O O . ARG B 1 36 ? 13.852 -10.367 -3.75 1 97.31 36 ARG B O 1
ATOM 1482 N N . VAL B 1 37 ? 15.164 -11.742 -4.883 1 97.75 37 VAL B N 1
ATOM 1483 C CA . VAL B 1 37 ? 16.312 -11.477 -4.02 1 97.75 37 VAL B CA 1
ATOM 1484 C C . VAL B 1 37 ? 16.719 -10.016 -4.133 1 97.75 37 VAL B C 1
ATOM 1486 O O . VAL B 1 37 ? 16.969 -9.352 -3.123 1 97.75 37 VAL B O 1
ATOM 1489 N N . LEU B 1 38 ? 16.734 -9.516 -5.312 1 98.25 38 LEU B N 1
ATOM 1490 C CA . LEU B 1 38 ? 17.156 -8.141 -5.551 1 98.25 38 LEU B CA 1
ATOM 1491 C C . LEU B 1 38 ? 16.141 -7.152 -5 1 98.25 38 LEU B C 1
ATOM 1493 O O . LEU B 1 38 ? 16.5 -6.145 -4.398 1 98.25 38 LEU B O 1
ATOM 1497 N N . LEU B 1 39 ? 14.883 -7.434 -5.227 1 98.06 39 LEU B N 1
ATOM 1498 C CA . LEU B 1 39 ? 13.836 -6.602 -4.652 1 98.06 39 LEU B CA 1
ATOM 1499 C C . LEU B 1 39 ? 13.945 -6.555 -3.133 1 98.06 39 LEU B C 1
ATOM 1501 O O . LEU B 1 39 ? 13.852 -5.484 -2.531 1 98.06 39 LEU B O 1
ATOM 1505 N N . HIS B 1 40 ? 14.188 -7.676 -2.523 1 96.88 40 HIS B N 1
ATOM 1506 C CA . HIS B 1 40 ? 14.336 -7.758 -1.074 1 96.88 40 HIS B CA 1
ATOM 1507 C C . HIS B 1 40 ? 15.547 -6.953 -0.6 1 96.88 40 HIS B C 1
ATOM 1509 O O . HIS B 1 40 ? 15.477 -6.266 0.42 1 96.88 40 HIS B O 1
ATOM 1515 N N . ALA B 1 41 ? 16.594 -7.043 -1.329 1 97.19 41 ALA B N 1
ATOM 1516 C CA . ALA B 1 41 ? 17.797 -6.297 -0.98 1 97.19 41 ALA B CA 1
ATOM 1517 C C . ALA B 1 41 ? 17.531 -4.793 -0.974 1 97.19 41 ALA B C 1
ATOM 1519 O O . ALA B 1 41 ? 17.953 -4.086 -0.057 1 97.19 41 ALA B O 1
ATOM 1520 N N . GLY B 1 42 ? 16.844 -4.328 -2.025 1 96.62 42 GLY B N 1
ATOM 1521 C CA . GLY B 1 42 ? 16.516 -2.912 -2.096 1 96.62 42 GLY B CA 1
ATOM 1522 C C . GLY B 1 42 ? 15.609 -2.457 -0.968 1 96.62 42 GLY B C 1
ATOM 1523 O O . GLY B 1 42 ? 15.875 -1.446 -0.318 1 96.62 42 GLY B O 1
ATOM 1524 N N . VAL B 1 43 ? 14.57 -3.205 -0.703 1 94.75 43 VAL B N 1
ATOM 1525 C CA . VAL B 1 43 ? 13.602 -2.869 0.341 1 94.75 43 VAL B CA 1
ATOM 1526 C C . VAL B 1 43 ? 14.281 -2.916 1.707 1 94.75 43 VAL B C 1
ATOM 1528 O O . VAL B 1 43 ? 14.031 -2.064 2.562 1 94.75 43 VAL B O 1
ATOM 1531 N N . SER B 1 44 ? 15.188 -3.855 1.919 1 94 44 SER B N 1
ATOM 1532 C CA . SER B 1 44 ? 15.914 -4.012 3.174 1 94 44 SER B CA 1
ATOM 1533 C C . SER B 1 44 ? 16.875 -2.854 3.402 1 94 44 SER B C 1
ATOM 1535 O O . SER B 1 44 ? 17.141 -2.471 4.547 1 94 44 SER B O 1
ATOM 1537 N N . ALA B 1 45 ? 17.391 -2.359 2.373 1 94.69 45 ALA B N 1
ATOM 1538 C CA . ALA B 1 45 ? 18.281 -1.205 2.475 1 94.69 45 ALA B CA 1
ATOM 1539 C C . ALA B 1 45 ? 17.484 0.08 2.689 1 94.69 45 ALA B C 1
ATOM 1541 O O . ALA B 1 45 ? 17.969 1.016 3.33 1 94.69 45 ALA B O 1
ATOM 1542 N N . TYR B 1 46 ? 16.281 0.114 2.176 1 93 46 TYR B N 1
ATOM 1543 C CA . TYR B 1 46 ? 15.43 1.296 2.209 1 93 46 TYR B CA 1
ATOM 1544 C C . TYR B 1 46 ? 14.875 1.53 3.609 1 93 46 TYR B C 1
ATOM 1546 O O . TYR B 1 46 ? 14.844 2.666 4.09 1 93 46 TYR B O 1
ATOM 1554 N N . TRP B 1 47 ? 14.547 0.496 4.32 1 91.56 47 TRP B N 1
ATOM 1555 C CA . TRP B 1 47 ? 13.758 0.63 5.535 1 91.56 47 TRP B CA 1
ATOM 1556 C C . TRP B 1 47 ? 14.578 1.263 6.652 1 91.56 47 TRP B C 1
ATOM 1558 O O . TRP B 1 47 ? 14.086 2.141 7.371 1 91.56 47 TRP B O 1
ATOM 1568 N N . PRO B 1 48 ? 15.867 0.891 6.832 1 91.75 48 PRO B N 1
ATOM 1569 C CA . PRO B 1 48 ? 16.656 1.566 7.863 1 91.75 48 PRO B CA 1
ATOM 1570 C C . PRO B 1 48 ? 16.781 3.07 7.625 1 91.75 48 PRO B C 1
ATOM 1572 O O . PRO B 1 48 ? 16.875 3.844 8.586 1 91.75 48 PRO B O 1
ATOM 1575 N N . LEU B 1 49 ? 16.703 3.426 6.398 1 90.19 49 LEU B N 1
ATOM 1576 C CA . LEU B 1 49 ? 16.781 4.848 6.07 1 90.19 49 LEU B CA 1
ATOM 1577 C C . LEU B 1 49 ? 15.516 5.574 6.512 1 90.19 49 LEU B C 1
ATOM 1579 O O . LEU B 1 49 ? 15.578 6.707 6.988 1 90.19 49 LEU B O 1
ATOM 1583 N N . VAL B 1 50 ? 14.406 4.945 6.344 1 89.12 50 VAL B N 1
ATOM 1584 C CA . VAL B 1 50 ? 13.133 5.504 6.781 1 89.12 50 VAL B CA 1
ATOM 1585 C C . VAL B 1 50 ? 13.102 5.586 8.305 1 89.12 50 VAL B C 1
ATOM 1587 O O . VAL B 1 50 ? 12.727 6.617 8.867 1 89.12 50 VAL B O 1
ATOM 1590 N N . LYS B 1 51 ? 13.562 4.551 8.961 1 89.31 51 LYS B N 1
ATOM 1591 C CA . LYS B 1 51 ? 13.5 4.453 10.414 1 89.31 51 LYS B CA 1
ATOM 1592 C C . LYS B 1 51 ? 14.461 5.445 11.07 1 89.31 51 LYS B C 1
ATOM 1594 O O . LYS B 1 51 ? 14.219 5.902 12.195 1 89.31 51 LYS B O 1
ATOM 1599 N N . ALA B 1 52 ? 15.469 5.836 10.328 1 88.62 52 ALA B N 1
ATOM 1600 C CA . ALA B 1 52 ? 16.516 6.699 10.891 1 88.62 52 ALA B CA 1
ATOM 1601 C C . ALA B 1 52 ? 16.047 8.156 10.938 1 88.62 52 ALA B C 1
ATOM 1603 O O . ALA B 1 52 ? 16.656 8.977 11.625 1 88.62 52 ALA B O 1
ATOM 1604 N N . ALA B 1 53 ? 14.961 8.461 10.234 1 88.69 53 ALA B N 1
ATOM 1605 C CA . ALA B 1 53 ? 14.539 9.859 10.18 1 88.69 53 ALA B CA 1
ATOM 1606 C C . ALA B 1 53 ? 13.016 9.969 10.234 1 88.69 53 ALA B C 1
ATOM 1608 O O . ALA B 1 53 ? 12.398 10.547 9.336 1 88.69 53 ALA B O 1
ATOM 1609 N N . PRO B 1 54 ? 12.484 9.523 11.359 1 89.56 54 PRO B N 1
ATOM 1610 C CA . PRO B 1 54 ? 11.023 9.555 11.461 1 89.56 54 PRO B CA 1
ATOM 1611 C C . PRO B 1 54 ? 10.453 10.969 11.406 1 89.56 54 PRO B C 1
ATOM 1613 O O . PRO B 1 54 ? 9.414 11.195 10.781 1 89.56 54 PRO B O 1
ATOM 1616 N N . CYS B 1 55 ? 11.117 11.945 11.969 1 88.31 55 CYS B N 1
ATOM 1617 C CA . CYS B 1 55 ? 10.633 13.32 11.977 1 88.31 55 CYS B CA 1
ATOM 1618 C C . CYS B 1 55 ? 10.578 13.891 10.562 1 88.31 55 CYS B C 1
ATOM 1620 O O . CYS B 1 55 ? 9.656 14.625 10.219 1 88.31 55 CYS B O 1
ATOM 1622 N N . LYS B 1 56 ? 11.57 13.539 9.844 1 89.69 56 LYS B N 1
ATOM 1623 C CA . LYS B 1 56 ? 11.586 13.969 8.453 1 89.69 56 LYS B CA 1
ATOM 1624 C C . LYS B 1 56 ? 10.391 13.398 7.688 1 89.69 56 LYS B C 1
ATOM 1626 O O . LYS B 1 56 ? 9.773 14.102 6.883 1 89.69 56 LYS B O 1
ATOM 1631 N N . GLN B 1 57 ? 10.094 12.148 7.957 1 92.19 57 GLN B N 1
ATOM 1632 C CA . GLN B 1 57 ? 8.953 11.523 7.297 1 92.19 57 GLN B CA 1
ATOM 1633 C C . GLN B 1 57 ? 7.648 12.203 7.699 1 92.19 57 GLN B C 1
ATOM 1635 O O . GLN B 1 57 ? 6.805 12.484 6.848 1 92.19 57 GLN B O 1
ATOM 1640 N N . VAL B 1 58 ? 7.512 12.492 8.938 1 92.75 58 VAL B N 1
ATOM 1641 C CA . VAL B 1 58 ? 6.305 13.148 9.43 1 92.75 58 VAL B CA 1
ATOM 1642 C C . VAL B 1 58 ? 6.141 14.508 8.75 1 92.75 58 VAL B C 1
ATOM 1644 O O . VAL B 1 58 ? 5.047 14.859 8.305 1 92.75 58 VAL B O 1
ATOM 1647 N N . ARG B 1 59 ? 7.227 15.227 8.641 1 92.25 59 ARG B N 1
ATOM 1648 C CA . ARG B 1 59 ? 7.191 16.547 8 1 92.25 59 ARG B CA 1
ATOM 1649 C C . ARG B 1 59 ? 6.793 16.422 6.535 1 92.25 59 ARG B C 1
ATOM 1651 O O . ARG B 1 59 ? 6.07 17.281 6.016 1 92.25 59 ARG B O 1
ATOM 1658 N N . ALA B 1 60 ? 7.227 15.375 5.926 1 91.56 60 ALA B N 1
ATOM 1659 C CA . ALA B 1 60 ? 6.871 15.156 4.527 1 91.56 60 ALA B CA 1
ATOM 1660 C C . ALA B 1 60 ? 5.375 14.891 4.375 1 91.56 60 ALA B C 1
ATOM 1662 O O . ALA B 1 60 ? 4.734 15.438 3.471 1 91.56 60 ALA B O 1
ATOM 1663 N N . TYR B 1 61 ? 4.836 14.094 5.262 1 93.38 61 TYR B N 1
ATOM 1664 C CA . TYR B 1 61 ? 3.396 13.852 5.23 1 93.38 61 TYR B CA 1
ATOM 1665 C C . TYR B 1 61 ? 2.625 15.117 5.57 1 93.38 61 TYR B C 1
ATOM 1667 O O . TYR B 1 61 ? 1.571 15.391 4.984 1 93.38 61 TYR B O 1
ATOM 1675 N N . GLU B 1 62 ? 3.152 15.859 6.5 1 93.56 62 GLU B N 1
ATOM 1676 C CA . GLU B 1 62 ? 2.508 17.109 6.887 1 93.56 62 GLU B CA 1
ATOM 1677 C C . GLU B 1 62 ? 2.43 18.078 5.707 1 93.56 62 GLU B C 1
ATOM 1679 O O . GLU B 1 62 ? 1.374 18.656 5.441 1 93.56 62 GLU B O 1
ATOM 1684 N N . ALA B 1 63 ? 3.533 18.203 5.047 1 91.44 63 ALA B N 1
ATOM 1685 C CA . ALA B 1 63 ? 3.568 19.078 3.873 1 91.44 63 ALA B CA 1
ATOM 1686 C C . ALA B 1 63 ? 2.586 18.609 2.807 1 91.44 63 ALA B C 1
ATOM 1688 O O . ALA B 1 63 ? 1.876 19.406 2.203 1 91.44 63 ALA B O 1
ATOM 1689 N N . THR B 1 64 ? 2.531 17.297 2.594 1 90.25 64 THR B N 1
ATOM 1690 C CA . THR B 1 64 ? 1.621 16.734 1.609 1 90.25 64 THR B CA 1
ATOM 1691 C C . THR B 1 64 ? 0.169 16.984 1.994 1 90.25 64 THR B C 1
ATOM 1693 O O . THR B 1 64 ? -0.615 17.484 1.181 1 90.25 64 THR B O 1
ATOM 1696 N N . VAL B 1 65 ? -0.172 16.766 3.207 1 93 65 VAL B N 1
ATOM 1697 C CA . VAL B 1 65 ? -1.548 16.891 3.674 1 93 65 VAL B CA 1
ATOM 1698 C C . VAL B 1 65 ? -1.956 18.359 3.664 1 93 65 VAL B C 1
ATOM 1700 O O . VAL B 1 65 ? -3.105 18.688 3.363 1 93 65 VAL B O 1
ATOM 1703 N N . GLN B 1 66 ? -1.04 19.25 4.031 1 91.69 66 GLN B N 1
ATOM 1704 C CA . GLN B 1 66 ? -1.324 20.672 3.967 1 91.69 66 GLN B CA 1
ATOM 1705 C C . GLN B 1 66 ? -1.664 21.109 2.543 1 91.69 66 GLN B C 1
ATOM 1707 O O . GLN B 1 66 ? -2.605 21.875 2.328 1 91.69 66 GLN B O 1
ATOM 1712 N N . THR B 1 67 ? -0.874 20.641 1.648 1 89.06 67 THR B N 1
ATOM 1713 C CA . THR B 1 67 ? -1.133 20.938 0.243 1 89.06 67 THR B CA 1
ATOM 1714 C C . THR B 1 67 ? -2.504 20.406 -0.176 1 89.06 67 THR B C 1
ATOM 1716 O O . THR B 1 67 ? -3.26 21.109 -0.855 1 89.06 67 THR B O 1
ATOM 1719 N N . LEU B 1 68 ? -2.869 19.25 0.261 1 88.81 68 LEU B N 1
ATOM 1720 C CA . LEU B 1 68 ? -4.152 18.641 -0.069 1 88.81 68 LEU B CA 1
ATOM 1721 C C . LEU B 1 68 ? -5.301 19.422 0.55 1 88.81 68 LEU B C 1
ATOM 1723 O O . LEU B 1 68 ? -6.34 19.625 -0.086 1 88.81 68 LEU B O 1
ATOM 1727 N N . ARG B 1 69 ? -5.059 19.812 1.77 1 89.38 69 ARG B N 1
ATOM 1728 C CA . ARG B 1 69 ? -6.09 20.562 2.473 1 89.38 69 ARG B CA 1
ATOM 1729 C C . ARG B 1 69 ? -6.391 21.875 1.754 1 89.38 69 ARG B C 1
ATOM 1731 O O . ARG B 1 69 ? -7.555 22.25 1.572 1 89.38 69 ARG B O 1
ATOM 1738 N N . GLU B 1 70 ? -5.43 22.531 1.401 1 87.31 70 GLU B N 1
ATOM 1739 C CA . GLU B 1 70 ? -5.594 23.812 0.695 1 87.31 70 GLU B CA 1
ATOM 1740 C C . GLU B 1 70 ? -6.332 23.609 -0.627 1 87.31 70 GLU B C 1
ATOM 1742 O O . GLU B 1 70 ? -7.152 24.438 -1.014 1 87.31 70 GLU B O 1
ATOM 1747 N N . ARG B 1 71 ? -6.098 22.594 -1.237 1 83.88 71 ARG B N 1
ATOM 1748 C CA . ARG B 1 71 ? -6.703 22.328 -2.537 1 83.88 71 ARG B CA 1
ATOM 1749 C C . ARG B 1 71 ? -8.164 21.922 -2.389 1 83.88 71 ARG B C 1
ATOM 1751 O O . ARG B 1 71 ? -9.039 22.469 -3.072 1 83.88 71 ARG B O 1
ATOM 1758 N N . TRP B 1 72 ? -8.422 21.031 -1.518 1 85.88 72 TRP B N 1
ATOM 1759 C CA . TRP B 1 72 ? -9.75 20.453 -1.411 1 85.88 72 TRP B CA 1
ATOM 1760 C C . TRP B 1 72 ? -10.695 21.375 -0.651 1 85.88 72 TRP B C 1
ATOM 1762 O O . TRP B 1 72 ? -11.914 21.25 -0.747 1 85.88 72 TRP B O 1
ATOM 1772 N N . ASP B 1 73 ? -10.141 22.25 0.105 1 80.81 73 ASP B N 1
ATOM 1773 C CA . ASP B 1 73 ? -10.961 23.281 0.733 1 80.81 73 ASP B CA 1
ATOM 1774 C C . ASP B 1 73 ? -11.5 24.266 -0.304 1 80.81 73 ASP B C 1
ATOM 1776 O O . ASP B 1 73 ? -12.562 24.859 -0.116 1 80.81 73 ASP B O 1
ATOM 1780 N N . THR B 1 74 ? -10.773 24.453 -1.297 1 75.25 74 THR B N 1
ATOM 1781 C CA . THR B 1 74 ? -11.109 25.5 -2.264 1 75.25 74 THR B CA 1
ATOM 1782 C C . THR B 1 74 ? -11.789 24.891 -3.49 1 75.25 74 THR B C 1
ATOM 1784 O O . THR B 1 74 ? -12.344 25.625 -4.316 1 75.25 74 THR B O 1
ATOM 1787 N N . GLN B 1 75 ? -11.594 23.656 -3.652 1 69.56 75 GLN B N 1
ATOM 1788 C CA . GLN B 1 75 ? -12.125 23.062 -4.879 1 69.56 75 GLN B CA 1
ATOM 1789 C C . GLN B 1 75 ? -12.914 21.797 -4.578 1 69.56 75 GLN B C 1
ATOM 1791 O O . GLN B 1 75 ? -12.57 21.047 -3.662 1 69.56 75 GLN B O 1
ATOM 1796 N N . THR B 1 76 ? -14.023 21.75 -5.199 1 65.56 76 THR B N 1
ATOM 1797 C CA . THR B 1 76 ? -14.852 20.562 -4.984 1 65.56 76 THR B CA 1
ATOM 1798 C C . THR B 1 76 ? -14.609 19.531 -6.086 1 65.56 76 THR B C 1
ATOM 1800 O O . THR B 1 76 ? -14.82 18.328 -5.879 1 65.56 76 THR B O 1
ATOM 1803 N N . ASP B 1 77 ? -13.922 20.047 -7.078 1 75.12 77 ASP B N 1
ATOM 1804 C CA . ASP B 1 77 ? -13.75 19.125 -8.203 1 75.1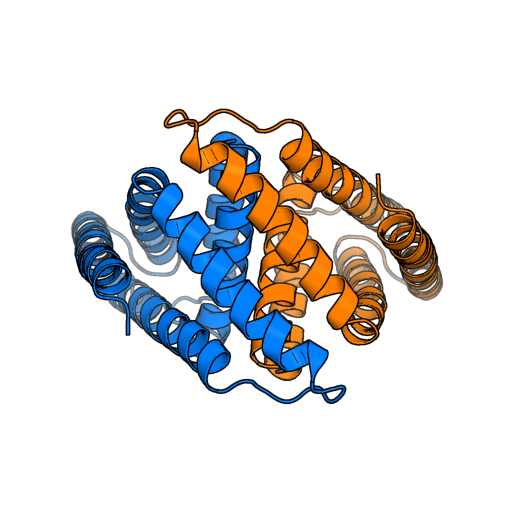2 77 ASP B CA 1
ATOM 1805 C C . ASP B 1 77 ? -12.477 18.297 -8.055 1 75.12 77 ASP B C 1
ATOM 1807 O O . ASP B 1 77 ? -11.531 18.734 -7.395 1 75.12 77 ASP B O 1
ATOM 1811 N N . CYS B 1 78 ? -12.594 17.094 -8.477 1 74.25 78 CYS B N 1
ATOM 1812 C CA . CYS B 1 78 ? -11.438 16.203 -8.469 1 74.25 78 CYS B CA 1
ATOM 1813 C C . CYS B 1 78 ? -10.414 16.641 -9.523 1 74.25 78 CYS B C 1
ATOM 1815 O O . CYS B 1 78 ? -10.391 16.094 -10.625 1 74.25 78 CYS B O 1
ATOM 1817 N N . LEU B 1 79 ? -9.758 17.734 -9.203 1 76.12 79 LEU B N 1
ATOM 1818 C CA . LEU B 1 79 ? -8.688 18.219 -10.07 1 76.12 79 LEU B CA 1
ATOM 1819 C C . LEU B 1 79 ? -7.324 17.938 -9.453 1 76.12 79 LEU B C 1
ATOM 1821 O O . LEU B 1 79 ? -7.156 18.031 -8.234 1 76.12 79 LEU B O 1
ATOM 1825 N N . ALA B 1 80 ? -6.492 17.469 -10.305 1 73.25 80 ALA B N 1
ATOM 1826 C CA . ALA B 1 80 ? -5.133 17.172 -9.859 1 73.25 80 ALA B CA 1
ATOM 1827 C C . ALA B 1 80 ? -4.414 18.438 -9.406 1 73.25 80 ALA B C 1
ATOM 1829 O O . ALA B 1 80 ? -4.539 19.5 -10.039 1 73.25 80 ALA B O 1
ATOM 1830 N N . ASP B 1 81 ? -3.752 18.406 -8.242 1 75.75 81 ASP B N 1
ATOM 1831 C CA . ASP B 1 81 ? -2.828 19.469 -7.84 1 75.75 81 ASP B CA 1
ATOM 1832 C C . ASP B 1 81 ? -1.437 19.234 -8.422 1 75.75 81 ASP B C 1
ATOM 1834 O O . ASP B 1 81 ? -0.82 18.188 -8.172 1 75.75 81 ASP B O 1
ATOM 1838 N N . PRO B 1 82 ? -0.988 20.109 -9.18 1 79.88 82 PRO B N 1
ATOM 1839 C CA . PRO B 1 82 ? 0.298 19.875 -9.852 1 79.88 82 PRO B CA 1
ATOM 1840 C C . PRO B 1 82 ? 1.438 19.625 -8.859 1 79.88 82 PRO B C 1
ATOM 1842 O O . PRO B 1 82 ? 2.32 18.812 -9.133 1 79.88 82 PRO B O 1
ATOM 1845 N N . ALA B 1 83 ? 1.421 20.25 -7.754 1 79.75 83 ALA B N 1
ATOM 1846 C CA . ALA B 1 83 ? 2.506 20.094 -6.789 1 79.75 83 ALA B CA 1
ATOM 1847 C C . ALA B 1 83 ? 2.465 18.719 -6.141 1 79.75 83 ALA B C 1
ATOM 1849 O O . ALA B 1 83 ? 3.49 18.031 -6.051 1 79.75 83 ALA B O 1
ATOM 1850 N N . ALA B 1 84 ? 1.292 18.375 -5.742 1 77.31 84 ALA B N 1
ATOM 1851 C CA . ALA B 1 84 ? 1.146 17.062 -5.121 1 77.31 84 ALA B CA 1
ATOM 1852 C C . ALA B 1 84 ? 1.396 15.945 -6.129 1 77.31 84 ALA B C 1
ATOM 1854 O O . ALA B 1 84 ? 2.029 14.938 -5.805 1 77.31 84 ALA B O 1
ATOM 1855 N N . THR B 1 85 ? 0.973 16.219 -7.328 1 83.12 85 THR B N 1
ATOM 1856 C CA . THR B 1 85 ? 1.188 15.266 -8.406 1 83.12 85 THR B CA 1
ATOM 1857 C C . THR B 1 85 ? 2.676 15.102 -8.695 1 83.12 85 THR B C 1
ATOM 1859 O O . THR B 1 85 ? 3.154 13.984 -8.914 1 83.12 85 THR B O 1
ATOM 1862 N N . ALA B 1 86 ? 3.32 16.156 -8.641 1 85.81 86 ALA B N 1
ATOM 1863 C CA . ALA B 1 86 ? 4.75 16.141 -8.938 1 85.81 86 ALA B CA 1
ATOM 1864 C C . ALA B 1 86 ? 5.52 15.328 -7.906 1 85.81 86 ALA B C 1
ATOM 1866 O O . ALA B 1 86 ? 6.465 14.609 -8.25 1 85.81 86 ALA B O 1
ATOM 1867 N N . VAL B 1 87 ? 5.109 15.375 -6.668 1 85.25 87 VAL B N 1
ATOM 1868 C CA . VAL B 1 87 ? 5.766 14.633 -5.602 1 85.25 87 VAL B CA 1
ATOM 1869 C C . VAL B 1 87 ? 5.641 13.133 -5.863 1 85.25 87 VAL B C 1
ATOM 1871 O O . VAL B 1 87 ? 6.641 12.406 -5.844 1 85.25 87 VAL B O 1
ATOM 1874 N N . TYR B 1 88 ? 4.496 12.711 -6.266 1 89.06 88 TYR B N 1
ATOM 1875 C CA . TYR B 1 88 ? 4.27 11.289 -6.5 1 89.06 88 TYR B CA 1
ATOM 1876 C C . TYR B 1 88 ? 4.926 10.844 -7.801 1 89.06 88 TYR B C 1
ATOM 1878 O O . TYR B 1 88 ? 5.414 9.711 -7.902 1 89.06 88 TYR B O 1
ATOM 1886 N N . ARG B 1 89 ? 4.945 11.734 -8.742 1 89.44 89 ARG B N 1
ATOM 1887 C CA . ARG B 1 89 ? 5.609 11.414 -10.008 1 89.44 89 ARG B CA 1
ATOM 1888 C C . ARG B 1 89 ? 7.102 11.188 -9.797 1 89.44 89 ARG B C 1
ATOM 1890 O O . ARG B 1 89 ? 7.695 10.305 -10.414 1 89.44 89 ARG B O 1
ATOM 1897 N N . GLU B 1 90 ? 7.633 12 -8.992 1 91.5 90 GLU B N 1
ATOM 1898 C CA . GLU B 1 90 ? 9.047 11.82 -8.68 1 91.5 90 GLU B CA 1
ATOM 1899 C C . GLU B 1 90 ? 9.297 10.5 -7.961 1 91.5 90 GLU B C 1
ATOM 1901 O O . GLU B 1 90 ? 10.242 9.781 -8.281 1 91.5 90 GLU B O 1
ATOM 1906 N N . MET B 1 91 ? 8.477 10.188 -7.02 1 93.06 91 MET B N 1
ATOM 1907 C CA . MET B 1 91 ? 8.594 8.914 -6.32 1 93.06 91 MET B CA 1
ATOM 1908 C C . MET B 1 91 ? 8.414 7.746 -7.289 1 93.06 91 MET B C 1
ATOM 1910 O O . MET B 1 91 ? 9.164 6.77 -7.227 1 93.06 91 MET B O 1
ATOM 1914 N N . ASP B 1 92 ? 7.477 7.918 -8.195 1 93.81 92 ASP B N 1
ATOM 1915 C CA . ASP B 1 92 ? 7.246 6.879 -9.195 1 93.81 92 ASP B CA 1
ATOM 1916 C C . ASP B 1 92 ? 8.492 6.664 -10.055 1 93.81 92 ASP B C 1
ATOM 1918 O O . ASP B 1 92 ? 8.867 5.523 -10.336 1 93.81 92 ASP B O 1
ATOM 1922 N N . THR B 1 93 ? 9.016 7.754 -10.461 1 94.69 93 THR B N 1
ATOM 1923 C CA . THR B 1 93 ? 10.195 7.688 -11.312 1 94.69 93 THR B CA 1
ATOM 1924 C C . THR B 1 93 ? 11.344 6.98 -10.602 1 94.69 93 THR B C 1
ATOM 1926 O O . THR B 1 93 ? 12.016 6.133 -11.188 1 94.69 93 THR B O 1
ATOM 1929 N N . GLU B 1 94 ? 11.547 7.285 -9.352 1 93.94 94 GLU B N 1
ATOM 1930 C CA . GLU B 1 94 ? 12.617 6.672 -8.57 1 93.94 94 GLU B CA 1
ATOM 1931 C C . GLU B 1 94 ? 12.367 5.18 -8.375 1 93.94 94 GLU B C 1
ATOM 1933 O O . GLU B 1 94 ? 13.281 4.367 -8.523 1 93.94 94 GLU B O 1
ATOM 1938 N N . VAL B 1 95 ? 11.195 4.816 -8.07 1 96 95 VAL B N 1
ATOM 1939 C CA . VAL B 1 95 ? 10.867 3.412 -7.848 1 96 95 VAL B CA 1
ATOM 1940 C C . VAL B 1 95 ? 10.938 2.648 -9.164 1 96 95 VAL B C 1
ATOM 1942 O O . VAL B 1 95 ? 11.391 1.504 -9.203 1 96 95 VAL B O 1
ATOM 1945 N N . ALA B 1 96 ? 10.484 3.299 -10.219 1 96.5 96 ALA B N 1
ATOM 1946 C CA . ALA B 1 96 ? 10.586 2.672 -11.539 1 96.5 96 ALA B CA 1
ATOM 1947 C C . ALA B 1 96 ? 12.047 2.375 -11.891 1 96.5 96 ALA B C 1
ATOM 1949 O O . ALA B 1 96 ? 12.352 1.306 -12.422 1 96.5 96 ALA B O 1
ATOM 1950 N N . ALA B 1 97 ? 12.898 3.285 -11.625 1 96.19 97 ALA B N 1
ATOM 1951 C CA . ALA B 1 97 ? 14.32 3.086 -11.891 1 96.19 97 ALA B CA 1
ATOM 1952 C C . ALA B 1 97 ? 14.867 1.919 -11.07 1 96.19 97 ALA B C 1
ATOM 1954 O O . ALA B 1 97 ? 15.648 1.11 -11.578 1 96.19 97 ALA B O 1
ATOM 1955 N N . PHE B 1 98 ? 14.484 1.85 -9.891 1 96.88 98 PHE B N 1
ATOM 1956 C CA . PHE B 1 98 ? 14.875 0.744 -9.023 1 96.88 98 PHE B CA 1
ATOM 1957 C C . PHE B 1 98 ? 14.375 -0.584 -9.586 1 96.88 98 PHE B C 1
ATOM 1959 O O . PHE B 1 98 ? 15.125 -1.561 -9.641 1 96.88 98 PHE B O 1
ATOM 1966 N N . LEU B 1 99 ? 13.109 -0.616 -9.961 1 97.56 99 LEU B N 1
ATOM 1967 C CA . LEU B 1 99 ? 12.516 -1.829 -10.516 1 97.56 99 LEU B CA 1
ATOM 1968 C C . LEU B 1 99 ? 13.219 -2.244 -11.805 1 97.56 99 LEU B C 1
ATOM 1970 O O . LEU B 1 99 ? 13.469 -3.43 -12.023 1 97.56 99 LEU B O 1
ATOM 1974 N N . GLN B 1 100 ? 13.516 -1.27 -12.602 1 97.5 100 GLN B N 1
ATOM 1975 C CA . GLN B 1 100 ? 14.227 -1.544 -13.852 1 97.5 100 GLN B CA 1
ATOM 1976 C C . GLN B 1 100 ? 15.617 -2.117 -13.57 1 97.5 100 GLN B C 1
ATOM 1978 O O . GLN B 1 100 ? 16.047 -3.061 -14.242 1 97.5 100 GLN B O 1
ATOM 1983 N N . LEU B 1 101 ? 16.281 -1.534 -12.625 1 97.44 101 LEU B N 1
ATOM 1984 C CA . LEU B 1 101 ? 17.578 -2.043 -12.227 1 97.44 101 LEU B CA 1
ATOM 1985 C C . LEU B 1 101 ? 17.484 -3.504 -11.797 1 97.44 101 LEU B C 1
ATOM 1987 O O . LEU B 1 101 ? 18.297 -4.332 -12.227 1 97.44 101 LEU B O 1
ATOM 1991 N N . CYS B 1 102 ? 16.516 -3.814 -10.969 1 98 102 CYS B N 1
ATOM 1992 C CA . CYS B 1 102 ? 16.344 -5.18 -10.484 1 98 102 CYS B CA 1
ATOM 1993 C C . CYS B 1 102 ? 16.047 -6.133 -11.641 1 98 102 CYS B C 1
ATOM 1995 O O . CYS B 1 102 ? 16.562 -7.25 -11.68 1 98 102 CYS B O 1
ATOM 1997 N N . ALA B 1 103 ? 15.195 -5.695 -12.539 1 97.88 103 ALA B N 1
ATOM 1998 C CA . ALA B 1 103 ? 14.875 -6.523 -13.695 1 97.88 103 ALA B CA 1
ATOM 1999 C C . ALA B 1 103 ? 16.125 -6.781 -14.547 1 97.88 103 ALA B C 1
ATOM 2001 O O . ALA B 1 103 ? 16.391 -7.918 -14.938 1 97.88 103 ALA B O 1
ATOM 2002 N N . GLU B 1 104 ? 16.859 -5.75 -14.812 1 97.25 104 GLU B N 1
ATOM 2003 C CA . GLU B 1 104 ? 18.062 -5.859 -15.633 1 97.25 104 GLU B CA 1
ATOM 2004 C C . GLU B 1 104 ? 19.078 -6.812 -15 1 97.25 104 GLU B C 1
ATOM 2006 O O . GLU B 1 104 ? 19.672 -7.648 -15.695 1 97.25 104 GLU B O 1
ATOM 2011 N N . ARG B 1 105 ? 19.266 -6.719 -13.719 1 97.81 105 ARG B N 1
ATOM 2012 C CA . ARG B 1 105 ? 20.281 -7.512 -13.039 1 97.81 105 ARG B CA 1
ATOM 2013 C C . ARG B 1 105 ? 19.828 -8.953 -12.852 1 97.81 105 ARG B C 1
ATOM 2015 O O . ARG B 1 105 ? 20.641 -9.867 -12.789 1 97.81 105 ARG B O 1
ATOM 2022 N N . SER B 1 106 ? 18.609 -9.133 -12.734 1 97.88 106 SER B N 1
ATOM 2023 C CA . SER B 1 106 ? 18.078 -10.477 -12.516 1 97.88 106 SER B CA 1
ATOM 2024 C C . SER B 1 106 ? 17.844 -11.195 -13.844 1 97.88 106 SER B C 1
ATOM 2026 O O . SER B 1 106 ? 17.719 -12.422 -13.867 1 97.88 106 SER B O 1
ATOM 2028 N N . GLY B 1 107 ? 17.688 -10.406 -14.883 1 97.56 107 GLY B N 1
ATOM 2029 C CA . GLY B 1 107 ? 17.344 -10.992 -16.172 1 97.56 107 GLY B CA 1
ATOM 2030 C C . GLY B 1 107 ? 15.867 -11.289 -16.312 1 97.56 107 GLY B C 1
ATOM 2031 O O . GLY B 1 107 ? 15.453 -11.898 -17.312 1 97.56 107 GLY B O 1
ATOM 2032 N N . ALA B 1 108 ? 15.016 -10.883 -15.383 1 97.81 108 ALA B N 1
ATOM 2033 C CA . ALA B 1 108 ? 13.57 -11.047 -15.477 1 97.81 108 ALA B CA 1
ATOM 2034 C C . ALA B 1 108 ? 12.938 -9.875 -16.234 1 97.81 108 ALA B C 1
ATOM 2036 O O . ALA B 1 108 ? 13.578 -8.852 -16.453 1 97.81 108 ALA B O 1
ATOM 2037 N N . GLN B 1 109 ? 11.719 -10.109 -16.703 1 97.88 109 GLN B N 1
ATOM 2038 C CA . GLN B 1 109 ? 10.984 -9.062 -17.422 1 97.88 109 GLN B CA 1
ATOM 2039 C C . GLN B 1 109 ? 9.648 -8.766 -16.734 1 97.88 109 GLN B C 1
ATOM 2041 O O . GLN B 1 109 ? 8.906 -9.688 -16.391 1 97.88 109 GLN B O 1
ATOM 2046 N N . TRP B 1 110 ? 9.422 -7.566 -16.594 1 97.31 110 TRP B N 1
ATOM 2047 C CA . TRP B 1 110 ? 8.125 -7.164 -16.062 1 97.31 110 TRP B CA 1
ATOM 2048 C C . TRP B 1 110 ? 7.012 -7.441 -17.078 1 97.31 110 TRP B C 1
ATOM 2050 O O . TRP B 1 110 ? 7.18 -7.207 -18.266 1 97.31 110 TRP B O 1
ATOM 2060 N N . LEU B 1 111 ? 5.883 -7.867 -16.594 1 95.62 111 LEU B N 1
ATOM 2061 C CA . LEU B 1 111 ? 4.766 -8.242 -17.453 1 95.62 111 LEU B CA 1
ATOM 2062 C C . LEU B 1 111 ? 3.877 -7.035 -17.734 1 95.62 111 LEU B C 1
ATOM 2064 O O . LEU B 1 111 ? 3.035 -7.082 -18.641 1 95.62 111 LEU B O 1
ATOM 2068 N N . GLU B 1 112 ? 3.99 -5.977 -16.969 1 93.81 112 GLU B N 1
ATOM 2069 C CA . GLU B 1 112 ? 3.273 -4.711 -17.109 1 93.81 112 GLU B CA 1
ATOM 2070 C C . GLU B 1 112 ? 4.242 -3.535 -17.188 1 93.81 112 GLU B C 1
ATOM 2072 O O . GLU B 1 112 ? 5.414 -3.664 -16.828 1 93.81 112 GLU B O 1
ATOM 2077 N N . PRO B 1 113 ? 3.705 -2.387 -17.781 1 94.06 113 PRO B N 1
ATOM 2078 C CA . PRO B 1 113 ? 4.586 -1.216 -17.734 1 94.06 113 PRO B CA 1
ATOM 2079 C C . PRO B 1 113 ? 5.145 -0.95 -16.344 1 94.06 113 PRO B C 1
ATOM 2081 O O . PRO B 1 113 ? 4.395 -0.955 -15.359 1 94.06 113 PRO B O 1
ATOM 2084 N N . VAL B 1 114 ? 6.457 -0.75 -16.266 1 95.81 114 VAL B N 1
ATOM 2085 C CA . VAL B 1 114 ? 7.168 -0.612 -14.992 1 95.81 114 VAL B CA 1
ATOM 2086 C C . VAL B 1 114 ? 6.598 0.568 -14.211 1 95.81 114 VAL B C 1
ATOM 2088 O O . VAL B 1 114 ? 6.574 0.546 -12.977 1 95.81 114 VAL B O 1
ATOM 2091 N N . GLU B 1 115 ? 6.055 1.554 -14.906 1 93.12 115 GLU B N 1
ATOM 2092 C CA . GLU B 1 115 ? 5.473 2.729 -14.266 1 93.12 115 GLU B CA 1
ATOM 2093 C C . GLU B 1 115 ? 4.238 2.355 -13.445 1 93.12 115 GLU B C 1
ATOM 2095 O O . GLU B 1 115 ? 4.012 2.908 -12.367 1 93.12 115 GLU B O 1
ATOM 2100 N N . ALA B 1 116 ? 3.471 1.468 -14.023 1 92.94 116 ALA B N 1
ATOM 2101 C CA . ALA B 1 116 ? 2.285 1.005 -13.305 1 92.94 116 ALA B CA 1
ATOM 2102 C C . ALA B 1 116 ? 2.674 0.225 -12.047 1 92.94 116 ALA B C 1
ATOM 2104 O O . ALA B 1 116 ? 2.062 0.393 -10.992 1 92.94 116 ALA B O 1
ATOM 2105 N N . ILE B 1 117 ? 3.699 -0.561 -12.164 1 95.69 117 ILE B N 1
ATOM 2106 C CA . ILE B 1 117 ? 4.199 -1.341 -11.031 1 95.69 117 ILE B CA 1
ATOM 2107 C C . ILE B 1 117 ? 4.773 -0.404 -9.969 1 95.69 117 ILE B C 1
ATOM 2109 O O . ILE B 1 117 ? 4.562 -0.612 -8.773 1 95.69 117 ILE B O 1
ATOM 2113 N N . ALA B 1 118 ? 5.438 0.604 -10.445 1 95.88 118 ALA B N 1
ATOM 2114 C CA . ALA B 1 118 ? 6.02 1.59 -9.539 1 95.88 118 ALA B CA 1
ATOM 2115 C C . ALA B 1 118 ? 4.938 2.318 -8.75 1 95.88 118 ALA B C 1
ATOM 2117 O O . ALA B 1 118 ? 5.078 2.535 -7.543 1 95.88 118 ALA B O 1
ATOM 2118 N N . ALA B 1 119 ? 3.871 2.652 -9.453 1 93.75 119 ALA B N 1
ATOM 2119 C CA . ALA B 1 119 ? 2.775 3.35 -8.789 1 93.75 119 ALA B CA 1
ATOM 2120 C C . ALA B 1 119 ? 2.193 2.504 -7.656 1 93.75 119 ALA B C 1
ATOM 2122 O O . ALA B 1 119 ? 1.884 3.021 -6.582 1 93.75 119 ALA B O 1
ATOM 2123 N N . TYR B 1 120 ? 2.074 1.27 -7.863 1 94.88 120 TYR B N 1
ATOM 2124 C CA . TYR B 1 120 ? 1.61 0.352 -6.828 1 94.88 120 TYR B CA 1
ATOM 2125 C C . TYR B 1 120 ? 2.584 0.313 -5.656 1 94.88 120 TYR B C 1
ATOM 2127 O O . TYR B 1 120 ? 2.184 0.472 -4.5 1 94.88 120 TYR B O 1
ATOM 2135 N N . ALA B 1 121 ? 3.834 0.113 -5.949 1 96.56 121 ALA B N 1
ATOM 2136 C CA . ALA B 1 121 ? 4.859 0.006 -4.914 1 96.56 121 ALA B CA 1
ATOM 2137 C C . ALA B 1 121 ? 4.926 1.28 -4.074 1 96.56 121 ALA B C 1
ATOM 2139 O O . ALA B 1 121 ? 5.023 1.219 -2.846 1 96.56 121 ALA B O 1
ATOM 2140 N N . VAL B 1 122 ? 4.832 2.395 -4.742 1 95.19 122 VAL B N 1
ATOM 2141 C CA . VAL B 1 122 ? 4.871 3.676 -4.047 1 95.19 122 VAL B CA 1
ATOM 2142 C C . VAL B 1 122 ? 3.684 3.781 -3.092 1 95.19 122 VAL B C 1
ATOM 2144 O O . VAL B 1 122 ? 3.838 4.207 -1.943 1 95.19 122 VAL B O 1
ATOM 2147 N N . SER B 1 123 ? 2.527 3.396 -3.547 1 95.38 123 SER B N 1
ATOM 2148 C CA . SER B 1 123 ? 1.334 3.451 -2.711 1 95.38 123 SER B CA 1
ATOM 2149 C C . SER B 1 123 ? 1.487 2.576 -1.471 1 95.38 123 SER B C 1
ATOM 2151 O O . SER B 1 123 ? 1.176 3.008 -0.358 1 95.38 123 SER B O 1
ATOM 2153 N N . VAL B 1 124 ? 1.999 1.398 -1.655 1 95.5 124 VAL B N 1
ATOM 2154 C CA . VAL B 1 124 ? 2.205 0.479 -0.541 1 95.5 124 VAL B CA 1
ATOM 2155 C C . VAL B 1 124 ? 3.219 1.071 0.436 1 95.5 124 VAL B C 1
ATOM 2157 O O . VAL B 1 124 ? 2.99 1.082 1.647 1 95.5 124 VAL B O 1
ATOM 2160 N N . LEU B 1 125 ? 4.32 1.591 -0.048 1 95.88 125 LEU B N 1
ATOM 2161 C CA . LEU B 1 125 ? 5.387 2.131 0.786 1 95.88 125 LEU B CA 1
ATOM 2162 C C . LEU B 1 125 ? 4.898 3.332 1.587 1 95.88 125 LEU B C 1
ATOM 2164 O O . LEU B 1 125 ? 5.156 3.43 2.789 1 95.88 125 LEU B O 1
ATOM 2168 N N . GLN B 1 126 ? 4.188 4.133 0.908 1 95.12 126 GLN B N 1
ATOM 2169 C CA . GLN B 1 126 ? 3.691 5.32 1.595 1 95.12 126 GLN B CA 1
ATOM 2170 C C . GLN B 1 126 ? 2.73 4.945 2.719 1 95.12 126 GLN B C 1
ATOM 2172 O O . GLN B 1 126 ? 2.807 5.5 3.818 1 95.12 126 GLN B O 1
ATOM 2177 N N . GLY B 1 127 ? 1.839 4.031 2.461 1 95.81 127 GLY B N 1
ATOM 2178 C CA . GLY B 1 127 ? 0.939 3.578 3.512 1 95.81 127 GLY B CA 1
ATOM 2179 C C . GLY B 1 127 ? 1.655 2.867 4.645 1 95.81 127 GLY B C 1
ATOM 2180 O O . GLY B 1 127 ? 1.307 3.045 5.812 1 95.81 127 GLY B O 1
ATOM 2181 N N . THR B 1 128 ? 2.629 2.123 4.332 1 95.88 128 THR B N 1
ATOM 2182 C CA . THR B 1 128 ? 3.396 1.37 5.32 1 95.88 128 THR B CA 1
ATOM 2183 C C . THR B 1 128 ? 4.18 2.312 6.23 1 95.88 128 THR B C 1
ATOM 2185 O O . THR B 1 128 ? 4.188 2.141 7.449 1 95.88 128 THR B O 1
ATOM 2188 N N . VAL B 1 129 ? 4.82 3.279 5.656 1 95.5 129 VAL B N 1
ATOM 2189 C CA . VAL B 1 129 ? 5.602 4.242 6.426 1 95.5 129 VAL B CA 1
ATOM 2190 C C . VAL B 1 129 ? 4.68 5.02 7.363 1 95.5 129 VAL B C 1
ATOM 2192 O O . VAL B 1 129 ? 4.996 5.195 8.547 1 95.5 129 VAL B O 1
ATOM 2195 N N . LEU B 1 130 ? 3.557 5.438 6.828 1 94.88 130 LEU B N 1
ATOM 2196 C CA . LEU B 1 130 ? 2.588 6.164 7.641 1 94.88 130 LEU B CA 1
ATOM 2197 C C . LEU B 1 130 ? 2.135 5.328 8.828 1 94.88 130 LEU B C 1
ATOM 2199 O O . LEU B 1 130 ? 2.072 5.824 9.953 1 94.88 130 LEU B O 1
ATOM 2203 N N . ARG B 1 131 ? 1.866 4.094 8.594 1 93.62 131 ARG B N 1
ATOM 2204 C CA . ARG B 1 131 ? 1.458 3.189 9.664 1 93.62 131 ARG B CA 1
ATOM 2205 C C . ARG B 1 131 ? 2.58 3 10.68 1 93.62 131 ARG B C 1
ATOM 2207 O O . ARG B 1 131 ? 2.34 3.033 11.891 1 93.62 131 ARG B O 1
ATOM 2214 N N . TRP B 1 132 ? 3.73 2.793 10.203 1 94.44 132 TRP B N 1
ATOM 2215 C CA . TRP B 1 132 ? 4.859 2.561 11.102 1 94.44 132 TRP B CA 1
ATOM 2216 C C . TRP B 1 132 ? 5.102 3.77 11.992 1 94.44 132 TRP B C 1
ATOM 2218 O O . TRP B 1 132 ? 5.398 3.621 13.18 1 94.44 132 TRP B O 1
ATOM 2228 N N . LEU B 1 133 ? 5 4.922 11.453 1 91.69 133 LEU B N 1
ATOM 2229 C CA . LEU B 1 133 ? 5.16 6.137 12.242 1 91.69 133 LEU B CA 1
ATOM 2230 C C . LEU B 1 133 ? 4.152 6.18 13.383 1 91.69 133 LEU B C 1
ATOM 2232 O O . LEU B 1 133 ? 4.41 6.789 14.422 1 91.69 133 LEU B O 1
ATOM 2236 N N . ALA B 1 134 ? 3.053 5.539 13.172 1 89.69 134 ALA B N 1
ATOM 2237 C CA . ALA B 1 134 ? 1.984 5.547 14.172 1 89.69 134 ALA B CA 1
ATOM 2238 C C . ALA B 1 134 ? 2.219 4.477 15.234 1 89.69 134 ALA B C 1
ATOM 2240 O O . ALA B 1 134 ? 2.018 4.727 16.422 1 89.69 134 ALA B O 1
ATOM 2241 N N . ASP B 1 135 ? 2.738 3.297 14.828 1 89.56 135 ASP B N 1
ATOM 2242 C CA . ASP B 1 135 ? 2.729 2.207 15.797 1 89.56 135 ASP B CA 1
ATOM 2243 C C . ASP B 1 135 ? 4.141 1.685 16.047 1 89.56 135 ASP B C 1
ATOM 2245 O O . ASP B 1 135 ? 4.355 0.881 16.953 1 89.56 135 ASP B O 1
ATOM 2249 N N . CYS B 1 136 ? 5.07 2.027 15.242 1 89.81 136 CYS B N 1
ATOM 2250 C CA . CYS B 1 136 ? 6.465 1.625 15.367 1 89.81 136 CYS B CA 1
ATOM 2251 C C . CYS B 1 136 ? 6.594 0.108 15.438 1 89.81 136 CYS B C 1
ATOM 2253 O O . CYS B 1 136 ? 7.445 -0.415 16.156 1 89.81 136 CYS B O 1
ATOM 2255 N N . ASN B 1 137 ? 5.719 -0.55 14.812 1 91.44 137 ASN B N 1
ATOM 2256 C CA . ASN B 1 137 ? 5.723 -2.01 14.82 1 91.44 137 A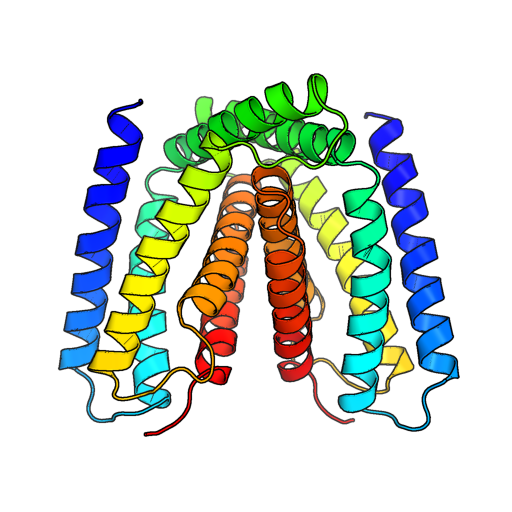SN B CA 1
ATOM 2257 C C . ASN B 1 137 ? 6.586 -2.572 13.695 1 91.44 137 ASN B C 1
ATOM 2259 O O . ASN B 1 137 ? 6.109 -2.748 12.57 1 91.44 137 ASN B O 1
ATOM 2263 N N . ASP B 1 138 ? 7.758 -2.947 14.023 1 91.44 138 ASP B N 1
ATOM 2264 C CA . ASP B 1 138 ? 8.719 -3.439 13.039 1 91.44 138 ASP B CA 1
ATOM 2265 C C . ASP B 1 138 ? 8.258 -4.773 12.453 1 91.44 138 ASP B C 1
ATOM 2267 O O . ASP B 1 138 ? 8.5 -5.051 11.273 1 91.44 138 ASP B O 1
ATOM 2271 N N . GLU B 1 139 ? 7.625 -5.535 13.219 1 90.5 139 GLU B N 1
ATOM 2272 C CA . GLU B 1 139 ? 7.18 -6.84 12.734 1 90.5 139 GLU B CA 1
ATOM 2273 C C . GLU B 1 139 ? 6.141 -6.695 11.633 1 90.5 139 GLU B C 1
ATOM 2275 O O . GLU B 1 139 ? 6.23 -7.363 10.602 1 90.5 139 GLU B O 1
ATOM 2280 N N . THR B 1 140 ? 5.195 -5.844 11.867 1 89.44 140 THR B N 1
ATOM 2281 C CA . THR B 1 140 ? 4.18 -5.594 10.852 1 89.44 140 THR B CA 1
ATOM 2282 C C . THR B 1 140 ? 4.809 -5.035 9.578 1 89.44 140 THR B C 1
ATOM 2284 O O . THR B 1 140 ? 4.438 -5.43 8.469 1 89.44 140 THR B O 1
ATOM 2287 N N . MET B 1 141 ? 5.715 -4.145 9.75 1 91.38 141 MET B N 1
ATOM 2288 C CA . MET B 1 141 ? 6.414 -3.553 8.609 1 91.38 141 MET B CA 1
ATOM 2289 C C . MET B 1 141 ? 7.117 -4.625 7.785 1 91.38 141 MET B C 1
ATOM 2291 O O . MET B 1 141 ? 7.004 -4.645 6.559 1 91.38 141 MET B O 1
ATOM 2295 N N . LEU B 1 142 ? 7.793 -5.547 8.453 1 91.06 142 LEU B N 1
ATOM 2296 C CA . LEU B 1 142 ? 8.516 -6.617 7.77 1 91.06 142 LEU B CA 1
ATOM 2297 C C . LEU B 1 142 ? 7.551 -7.5 6.98 1 91.06 142 LEU B C 1
ATOM 2299 O O . LEU B 1 142 ? 7.84 -7.879 5.84 1 91.06 142 LEU B O 1
ATOM 2303 N N . VAL B 1 143 ? 6.477 -7.711 7.547 1 88.94 143 VAL B N 1
ATOM 2304 C CA . VAL B 1 143 ? 5.477 -8.555 6.898 1 88.94 143 VAL B CA 1
ATOM 2305 C C . VAL B 1 143 ? 4.941 -7.855 5.648 1 88.94 143 VAL B C 1
ATOM 2307 O O . VAL B 1 143 ? 4.848 -8.469 4.582 1 88.94 143 VAL B O 1
ATOM 2310 N N . VAL B 1 144 ? 4.617 -6.598 5.758 1 91.25 144 VAL B N 1
ATOM 2311 C CA . VAL B 1 144 ? 4.062 -5.836 4.645 1 91.25 144 VAL B CA 1
ATOM 2312 C C . VAL B 1 144 ? 5.086 -5.742 3.518 1 91.25 144 VAL B C 1
ATOM 2314 O O . VAL B 1 144 ? 4.746 -5.91 2.344 1 91.25 144 VAL B O 1
ATOM 2317 N N . LEU B 1 145 ? 6.324 -5.52 3.846 1 92.75 145 LEU B N 1
ATOM 2318 C CA . LEU B 1 145 ? 7.367 -5.383 2.836 1 92.75 145 LEU B CA 1
ATOM 2319 C C . LEU B 1 145 ? 7.641 -6.715 2.148 1 92.75 145 LEU B C 1
ATOM 2321 O O . LEU B 1 145 ? 7.863 -6.762 0.937 1 92.75 145 LEU B O 1
ATOM 2325 N N . ASP B 1 146 ? 7.613 -7.762 2.908 1 91.94 146 ASP B N 1
ATOM 2326 C CA . ASP B 1 146 ? 7.754 -9.094 2.322 1 91.94 146 ASP B CA 1
ATOM 2327 C C . ASP B 1 146 ? 6.605 -9.391 1.357 1 91.94 146 ASP B C 1
ATOM 2329 O O . ASP B 1 146 ? 6.828 -9.93 0.273 1 91.94 146 ASP B O 1
ATOM 2333 N N . ASP B 1 147 ? 5.48 -8.992 1.79 1 92 147 ASP B N 1
ATOM 2334 C CA . ASP B 1 147 ? 4.309 -9.188 0.946 1 92 147 ASP B CA 1
ATOM 2335 C C . ASP B 1 147 ? 4.395 -8.344 -0.323 1 92 147 ASP B C 1
ATOM 2337 O O . ASP B 1 147 ? 3.973 -8.773 -1.396 1 92 147 ASP B O 1
ATOM 2341 N N . LEU B 1 148 ? 4.895 -7.164 -0.193 1 94.69 148 LEU B N 1
ATOM 2342 C CA . LEU B 1 148 ? 5.105 -6.32 -1.366 1 94.69 148 LEU B CA 1
ATOM 2343 C C . LEU B 1 148 ? 6.059 -6.988 -2.35 1 94.69 148 LEU B C 1
ATOM 2345 O O . LEU B 1 148 ? 5.758 -7.09 -3.541 1 94.69 148 LEU B O 1
ATOM 2349 N N . VAL B 1 149 ? 7.148 -7.492 -1.878 1 95.81 149 VAL B N 1
ATOM 2350 C CA . VAL B 1 149 ? 8.141 -8.148 -2.729 1 95.81 149 VAL B CA 1
ATOM 2351 C C . VAL B 1 149 ? 7.504 -9.352 -3.422 1 95.81 149 VAL B C 1
ATOM 2353 O O . VAL B 1 149 ? 7.668 -9.539 -4.629 1 95.81 149 VAL B O 1
ATOM 2356 N N . SER B 1 150 ? 6.77 -10.102 -2.652 1 92.88 150 SER B N 1
ATOM 2357 C CA . SER B 1 150 ? 6.09 -11.258 -3.219 1 92.88 150 SER B CA 1
ATOM 2358 C C . SER B 1 150 ? 5.109 -10.852 -4.312 1 92.88 150 SER B C 1
ATOM 2360 O O . SER B 1 150 ? 5.062 -11.477 -5.375 1 92.88 150 SER B O 1
ATOM 2362 N N . SER B 1 151 ? 4.371 -9.844 -4.023 1 92.75 151 SER B N 1
ATOM 2363 C CA . SER B 1 151 ? 3.418 -9.336 -5.008 1 92.75 151 SER B CA 1
ATOM 2364 C C . SER B 1 151 ? 4.129 -8.867 -6.273 1 92.75 151 SER B C 1
ATOM 2366 O O . SER B 1 151 ? 3.693 -9.172 -7.383 1 92.75 151 SER B O 1
ATOM 2368 N N . LEU B 1 152 ? 5.203 -8.172 -6.152 1 95.44 152 LEU B N 1
ATOM 2369 C CA . LEU B 1 152 ? 5.961 -7.676 -7.297 1 95.44 152 LEU B CA 1
ATOM 2370 C C . LEU B 1 152 ? 6.523 -8.836 -8.117 1 95.44 152 LEU B C 1
ATOM 2372 O O . LEU B 1 152 ? 6.496 -8.797 -9.352 1 95.44 152 LEU B O 1
ATOM 2376 N N . ALA B 1 153 ? 7 -9.82 -7.465 1 94 153 ALA B N 1
ATOM 2377 C CA . ALA B 1 153 ? 7.602 -10.961 -8.148 1 94 153 ALA B CA 1
ATOM 2378 C C . ALA B 1 153 ? 6.574 -11.68 -9.016 1 94 153 ALA B C 1
ATOM 2380 O O . ALA B 1 153 ? 6.918 -12.25 -10.055 1 94 153 ALA B O 1
ATOM 2381 N N . THR B 1 154 ? 5.309 -11.617 -8.633 1 91.06 154 THR B N 1
ATOM 2382 C CA . THR B 1 154 ? 4.266 -12.273 -9.406 1 91.06 154 THR B CA 1
ATOM 2383 C C . THR B 1 154 ? 3.963 -11.492 -10.68 1 91.06 154 THR B C 1
ATOM 2385 O O . THR B 1 154 ? 3.262 -11.984 -11.57 1 91.06 154 THR B O 1
ATOM 2388 N N . ARG B 1 155 ? 4.52 -10.336 -10.812 1 93.5 155 ARG B N 1
ATOM 2389 C CA . ARG B 1 155 ? 4.262 -9.484 -11.969 1 93.5 155 ARG B CA 1
ATOM 2390 C C . ARG B 1 155 ? 5.418 -9.539 -12.961 1 93.5 155 ARG B C 1
ATOM 2392 O O . ARG B 1 155 ? 5.543 -8.672 -13.828 1 93.5 155 ARG B O 1
ATOM 2399 N N . ALA B 1 156 ? 6.215 -10.5 -12.75 1 96.38 156 ALA B N 1
ATOM 2400 C CA . ALA B 1 156 ? 7.371 -10.68 -13.625 1 96.38 156 ALA B CA 1
ATOM 2401 C C . ALA B 1 156 ? 7.426 -12.094 -14.18 1 96.38 156 ALA B C 1
ATOM 2403 O O . ALA B 1 156 ? 6.801 -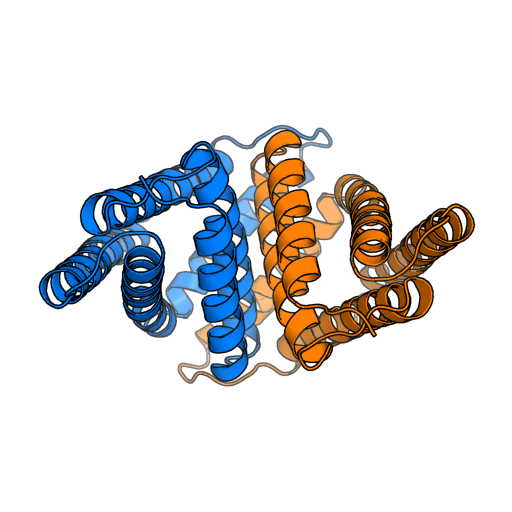13.008 -13.641 1 96.38 156 ALA B O 1
ATOM 2404 N N . ALA B 1 157 ? 8.117 -12.242 -15.305 1 95.38 157 ALA B N 1
ATOM 2405 C CA . ALA B 1 157 ? 8.289 -13.547 -15.938 1 95.38 157 ALA B CA 1
ATOM 2406 C C . ALA B 1 157 ? 9.734 -13.773 -16.344 1 95.38 157 ALA B C 1
ATOM 2408 O O . ALA B 1 157 ? 10.523 -12.828 -16.422 1 95.38 157 ALA B O 1
ATOM 2409 N N . GLU B 1 158 ? 9.977 -15.07 -16.578 1 91.25 158 GLU B N 1
ATOM 2410 C CA . GLU B 1 158 ? 11.266 -15.445 -17.141 1 91.25 158 GLU B CA 1
ATOM 2411 C C . GLU B 1 158 ? 11.398 -14.969 -18.578 1 91.25 158 GLU B C 1
ATOM 2413 O O . GLU B 1 158 ? 10.406 -14.883 -19.312 1 91.25 158 GLU B O 1
ATOM 2418 N N . VAL B 1 159 ? 12.578 -14.516 -18.797 1 80.75 159 VAL B N 1
ATOM 2419 C CA . VAL B 1 159 ? 12.836 -14.227 -20.203 1 80.75 159 VAL B CA 1
ATOM 2420 C C . VAL B 1 159 ? 13.266 -15.508 -20.922 1 80.75 159 VAL B C 1
ATOM 2422 O O . VAL B 1 159 ? 14.031 -16.312 -20.375 1 80.75 159 VAL B O 1
#

Solvent-accessible surface area (backbone atoms only — not comparable to full-atom values): 16319 Å² total; per-residue (Å²): 134,75,66,71,68,50,50,58,54,59,52,50,52,56,52,22,51,50,37,26,51,55,48,51,71,68,50,91,62,57,19,46,68,30,27,42,53,28,46,46,34,27,54,62,48,44,48,59,59,52,68,72,36,55,60,60,50,48,50,51,51,45,54,52,44,51,54,43,44,60,47,48,73,74,35,89,65,84,59,57,39,69,68,53,34,47,55,52,50,51,52,25,51,53,43,24,51,51,50,49,51,33,26,65,69,13,51,24,37,67,75,55,64,55,60,62,54,14,48,38,52,50,20,35,49,50,14,43,51,56,48,33,69,24,38,49,44,62,67,60,52,52,50,39,53,51,48,48,42,53,46,54,42,71,46,41,36,72,110,135,74,67,70,67,50,51,60,54,59,54,50,50,55,52,22,50,48,36,25,51,56,49,51,72,68,53,89,61,57,20,47,68,31,27,42,52,26,47,46,34,27,54,60,49,45,48,60,58,52,69,73,39,54,58,59,52,46,50,52,50,43,53,52,44,51,55,43,44,60,47,49,75,75,33,88,64,84,60,56,39,69,67,52,34,48,54,52,50,51,51,26,52,54,43,25,52,51,52,49,50,31,26,66,71,12,52,24,38,67,76,55,65,54,60,60,54,15,47,38,51,49,20,35,50,51,14,42,52,56,49,34,69,24,37,49,44,63,68,60,51,52,50,39,52,50,49,48,42,54,46,55,44,70,44,41,37,71,109

Sequence (318 aa):
MSVRGDIAEVRLRPTICEAVEKAAASLDHSGVRALRVLLHAGVSAYWPLVKAAPCKQVRAYEATVQTLRERWDTQTDCLADPAATAVYREMDTEVAAFLQLCAERSGAQWLEPVEAIAAYAVSVLQGTVLRWLADCNDETMLVVLDDLVSSLATRAAEVMSVRGDIAEVRLRPTICEAVEKAAASLDHSGVRALRVLLHAGVSAYWPLVKAAPCKQVRAYEATVQTLRERWDTQTDCLADPAATAVYREMDTEVAAFLQLCAERSGAQWLEPVEAIAAYAVSVLQGTVLRWLADCNDETMLVVLDDLVSSLATRAAEV